Protein AF-A0AAD2PSN0-F1 (afdb_monomer)

Radius of gyration: 24.76 Å; Cα contacts (8 Å, |Δi|>4): 243; chains: 1; bounding box: 61×36×71 Å

Mean predicted aligned error: 6.6 Å

Organism: Mesoplasma florum (NCBI:txid2151)

Foldseek 3Di:
DLVVVLVVLLVVLLCQLQVLLVVLLVVLVVCCCLQPVLLCVQCVVPDVCVLPQSAAPVCVVVNQVSLVVSLVSLVVSLVVSLVVQDPDPPSNVVSNVSSVVSSVVSNVSSVVSNVVVVVVCVPGDHDYLPDQSPRCCVQQVVDDAFDQKDKFKAFQPPRHGDPLGVVVVVVLVVLLVQLLPDPPPSNSSLSVSVSVLSSVVSVSLVVVVVVVGMWMAIPNRTDDSSCVSNNSSSNSSNSNNVNND

Secondary structure (DSSP, 8-state):
-HHHHHHHHHHHHHHHHHHHHHHHHHHHHHHHIIIIIHHHHHHTTTS-GGGS--EEHHHHHHHHHHHHHHHHHHHHHHHHHHTTS---HHHHHHHHHHHHHHHHHHHHHHHHHHHHHHHHHHTS-EE-TT---HHHIIIIISSS------EEEEETTT-PBPTTHHHHHHHHHHHHHHHHTSPTT-HHHHHHHHHHHHHHHHHHHHHHHTT--EEEEETTEEE-GGGHHHHHHHHHHHHHHHHH-

Sequence (245 aa):
MVLNIHIWIFLSFIILSLGWPFTAWITNYYNLEVKYKLVYKYFDRSLELDKLPLFLKSEKWKLFIVYYLSAFFASISYVFFLFLVANSEQIFIIDIILITIVYLISLTLIIVIFIKFKNKLKSMKFHLKNQKNKYFIDNFQESEKAQYQNFKLLNKKDGKVSVYNSPFQLNQKIFQNKLKKIAFDNSSSEFEIFLKYLRANANFIHRIYNKKEINIFVNDKEIDIEHFEFILIENFKYMIQKHKN

Structure (mmCIF, N/CA/C/O backbone):
data_AF-A0AAD2PSN0-F1
#
_entry.id   AF-A0AAD2PSN0-F1
#
loop_
_atom_site.group_PDB
_atom_site.id
_atom_site.type_symbol
_atom_site.label_atom_id
_atom_site.label_alt_id
_atom_site.label_comp_id
_atom_site.label_asym_id
_atom_site.label_entity_id
_atom_site.label_seq_id
_atom_site.pdbx_PDB_ins_code
_atom_site.Cartn_x
_atom_site.Cartn_y
_atom_site.Cartn_z
_atom_site.occupancy
_atom_site.B_iso_or_equiv
_atom_site.auth_seq_id
_atom_site.auth_comp_id
_atom_site.auth_asym_id
_atom_site.auth_atom_id
_atom_site.pdbx_PDB_model_num
ATOM 1 N N . MET A 1 1 ? 33.447 18.595 -28.249 1.00 61.84 1 MET A N 1
ATOM 2 C CA . MET A 1 1 ? 32.094 19.097 -27.908 1.00 61.84 1 MET A CA 1
ATOM 3 C C . MET A 1 1 ? 31.002 18.123 -28.342 1.00 61.84 1 MET A C 1
ATOM 5 O O . MET A 1 1 ? 30.233 17.714 -27.489 1.00 61.84 1 MET A O 1
ATOM 9 N N . VAL A 1 2 ? 30.991 17.679 -29.607 1.00 65.56 2 VAL A N 1
ATOM 10 C CA . VAL A 1 2 ? 30.010 16.713 -30.149 1.00 65.56 2 VAL A CA 1
ATOM 11 C C . VAL A 1 2 ? 30.006 15.379 -29.384 1.00 65.56 2 VAL A C 1
ATOM 13 O O . VAL A 1 2 ? 28.969 14.994 -28.863 1.00 65.56 2 VAL A O 1
ATOM 16 N N . LEU A 1 3 ? 31.167 14.739 -29.180 1.00 68.75 3 LEU A N 1
ATOM 17 C CA . LEU A 1 3 ? 31.272 13.474 -28.426 1.00 68.75 3 LEU A CA 1
ATOM 18 C C . LEU A 1 3 ? 30.707 13.558 -26.992 1.00 68.75 3 LEU A C 1
ATOM 20 O O . LEU A 1 3 ? 30.060 12.627 -26.525 1.00 68.75 3 LEU A O 1
ATOM 24 N N . ASN A 1 4 ? 30.890 14.695 -26.310 1.00 79.94 4 ASN A N 1
ATOM 25 C CA . ASN A 1 4 ? 30.344 14.894 -24.965 1.00 79.94 4 ASN A CA 1
ATOM 26 C C . ASN A 1 4 ? 28.810 14.902 -24.981 1.00 79.94 4 ASN A C 1
ATOM 28 O O . ASN A 1 4 ? 28.196 14.382 -24.057 1.00 79.94 4 ASN A O 1
ATOM 32 N N . ILE A 1 5 ? 28.190 15.457 -26.027 1.00 83.50 5 ILE A N 1
ATOM 33 C CA . ILE A 1 5 ? 26.729 15.489 -26.174 1.00 83.50 5 ILE A CA 1
ATOM 34 C C . ILE A 1 5 ? 26.182 14.063 -26.328 1.00 83.50 5 ILE A C 1
ATOM 36 O O . ILE A 1 5 ? 25.237 13.710 -25.628 1.00 83.50 5 ILE A O 1
ATOM 40 N N . HIS A 1 6 ? 26.815 13.221 -27.150 1.00 83.00 6 HIS A N 1
ATOM 41 C CA . HIS A 1 6 ? 26.427 11.812 -27.313 1.00 83.00 6 HIS A CA 1
ATOM 42 C C . HIS A 1 6 ? 26.526 11.025 -25.998 1.00 83.00 6 HIS A C 1
ATOM 44 O O . HIS A 1 6 ? 25.592 10.313 -25.630 1.00 83.00 6 HIS A O 1
ATOM 50 N N . ILE A 1 7 ? 27.599 11.235 -25.224 1.00 85.88 7 ILE A N 1
ATOM 51 C CA . ILE A 1 7 ? 27.753 10.634 -23.889 1.00 85.88 7 ILE A CA 1
ATOM 52 C C . ILE A 1 7 ? 26.607 11.061 -22.960 1.00 85.88 7 ILE A C 1
ATOM 54 O O . ILE A 1 7 ? 26.013 10.216 -22.291 1.00 85.88 7 ILE A O 1
ATOM 58 N N . TRP A 1 8 ? 26.253 12.349 -22.929 1.00 88.75 8 TRP A N 1
ATOM 59 C CA . TRP A 1 8 ? 25.154 12.842 -22.091 1.00 88.75 8 TRP A CA 1
ATOM 60 C C . TRP A 1 8 ? 23.786 12.308 -22.520 1.00 88.75 8 TRP A C 1
ATOM 62 O O . TRP A 1 8 ? 22.979 11.955 -21.656 1.00 88.75 8 TRP A O 1
ATOM 72 N N . ILE A 1 9 ? 23.529 12.209 -23.828 1.00 87.62 9 ILE A N 1
ATOM 73 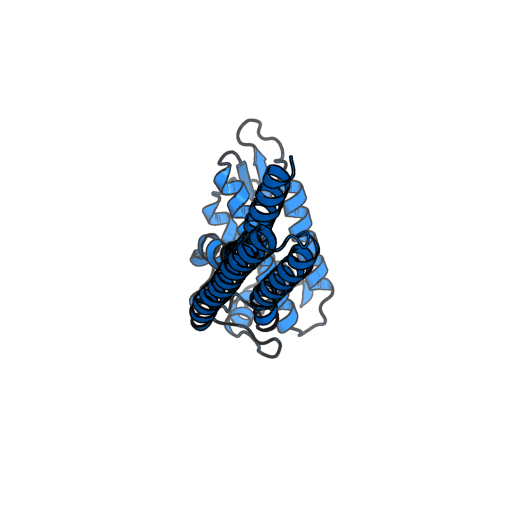C CA . ILE A 1 9 ? 22.308 11.603 -24.376 1.00 87.62 9 ILE A CA 1
ATOM 74 C C . ILE A 1 9 ? 22.223 10.140 -23.934 1.00 87.62 9 ILE A C 1
ATOM 76 O O . ILE A 1 9 ? 21.213 9.725 -23.365 1.00 87.62 9 ILE A O 1
ATOM 80 N N . PHE A 1 10 ? 23.300 9.375 -24.107 1.00 89.12 10 PHE A N 1
ATOM 81 C CA . PHE A 1 10 ? 23.334 7.968 -23.728 1.00 89.12 10 PHE A CA 1
ATOM 82 C C . PHE A 1 10 ? 23.164 7.753 -22.215 1.00 89.12 10 PHE A C 1
ATOM 84 O O . PHE A 1 10 ? 22.342 6.937 -21.795 1.00 89.12 10 PHE A O 1
ATOM 91 N N . LEU A 1 11 ? 23.862 8.525 -21.375 1.00 91.12 11 LEU A N 1
ATOM 92 C CA . LEU A 1 11 ? 23.714 8.448 -19.915 1.00 91.12 11 LEU A CA 1
ATOM 93 C C . LEU A 1 11 ? 22.294 8.810 -19.460 1.00 91.12 11 LEU A C 1
ATOM 95 O O . LEU A 1 11 ? 21.719 8.122 -18.613 1.00 91.12 11 LEU A O 1
ATOM 99 N N . SER A 1 12 ? 21.699 9.849 -20.050 1.00 92.00 12 SER A N 1
ATOM 100 C CA . SER A 1 12 ? 20.314 10.241 -19.761 1.00 92.00 12 SER A CA 1
ATOM 101 C C . SER A 1 12 ? 19.332 9.140 -20.162 1.00 92.00 12 SER A C 1
ATOM 103 O O . SER A 1 12 ? 18.398 8.836 -19.415 1.00 92.00 12 SER A O 1
ATOM 105 N N . PHE A 1 13 ? 19.575 8.488 -21.303 1.00 93.44 13 PHE A N 1
ATOM 106 C CA . PHE A 1 13 ? 18.780 7.355 -21.753 1.00 93.44 13 PHE A CA 1
ATOM 107 C C . PHE A 1 13 ? 18.872 6.167 -20.793 1.00 93.44 13 PHE A C 1
ATOM 109 O O . PHE A 1 13 ? 17.843 5.582 -20.462 1.00 93.44 13 PHE A O 1
ATOM 116 N N . ILE A 1 14 ? 20.071 5.830 -20.302 1.00 93.62 14 ILE A N 1
ATOM 117 C CA . ILE A 1 14 ? 20.258 4.767 -19.303 1.00 93.62 14 ILE A CA 1
ATOM 118 C C . ILE A 1 14 ? 19.426 5.054 -18.054 1.00 93.62 14 ILE A C 1
ATOM 120 O O . ILE A 1 14 ? 18.683 4.180 -17.603 1.00 93.62 14 ILE A O 1
ATOM 124 N N . ILE A 1 15 ? 19.527 6.270 -17.506 1.00 93.56 15 ILE A N 1
ATOM 125 C CA . ILE A 1 15 ? 18.812 6.654 -16.282 1.00 93.56 15 ILE A CA 1
ATOM 126 C C . ILE A 1 15 ? 17.300 6.523 -16.480 1.00 93.56 15 ILE A C 1
ATOM 128 O O . ILE A 1 15 ? 16.621 5.935 -15.638 1.00 93.56 15 ILE A O 1
ATOM 132 N N . LEU A 1 16 ? 16.768 7.024 -17.598 1.00 92.00 16 LEU A N 1
ATOM 133 C CA . LEU A 1 16 ? 15.334 6.957 -17.884 1.00 92.00 16 LEU A CA 1
ATOM 134 C C . LEU A 1 16 ? 14.872 5.519 -18.141 1.00 92.00 16 LEU A C 1
ATOM 136 O O . LEU A 1 16 ? 13.926 5.046 -17.510 1.00 92.00 16 LEU A O 1
ATOM 140 N N . SER A 1 17 ? 15.568 4.793 -19.014 1.00 91.44 17 SER A N 1
ATOM 141 C CA . SER A 1 17 ? 15.194 3.436 -19.413 1.00 91.44 17 SER A CA 1
ATOM 142 C C . SER A 1 17 ? 15.291 2.442 -18.267 1.00 91.44 17 SER A C 1
ATOM 144 O O . SER A 1 17 ? 14.391 1.620 -18.118 1.00 91.44 17 SER A O 1
ATOM 146 N N . LEU A 1 18 ? 16.326 2.510 -17.425 1.00 92.62 18 LEU A N 1
ATOM 147 C CA . LEU A 1 18 ? 16.445 1.635 -16.251 1.00 92.62 18 LEU A CA 1
ATOM 148 C C . LEU A 1 18 ? 15.631 2.138 -15.049 1.00 92.62 18 LEU A C 1
ATOM 150 O O . LEU A 1 18 ? 15.235 1.337 -14.197 1.00 92.62 18 LEU A O 1
ATOM 154 N N . GLY A 1 19 ? 15.315 3.434 -15.005 1.00 93.38 19 GLY A N 1
ATOM 155 C CA . GLY A 1 19 ? 14.449 4.033 -13.994 1.00 93.38 19 GLY A CA 1
ATOM 156 C C . GLY A 1 19 ? 13.036 3.447 -14.007 1.00 93.38 19 GLY A C 1
ATOM 157 O O . GLY A 1 19 ? 12.505 3.112 -12.949 1.00 93.38 19 GLY A O 1
ATOM 158 N N . TRP A 1 20 ? 12.444 3.223 -15.184 1.00 92.88 20 TRP A N 1
ATOM 159 C CA . TRP A 1 20 ? 11.075 2.696 -15.296 1.00 92.88 20 TRP A CA 1
ATOM 160 C C . TRP A 1 20 ? 10.849 1.305 -14.671 1.00 92.88 20 TRP A C 1
ATOM 162 O O . TRP A 1 20 ? 9.875 1.157 -13.917 1.00 92.88 20 TRP A O 1
ATOM 172 N N . PRO A 1 21 ? 11.696 0.282 -14.923 1.00 92.44 21 PRO A N 1
ATOM 173 C CA . PRO A 1 21 ? 11.629 -0.986 -14.200 1.00 92.44 21 PRO A CA 1
ATOM 174 C C . PRO A 1 21 ? 11.770 -0.810 -12.683 1.00 92.44 21 PRO A C 1
ATOM 176 O O . PRO A 1 21 ? 11.046 -1.452 -11.916 1.00 92.44 21 PRO A O 1
ATOM 179 N N . PHE A 1 22 ? 12.667 0.077 -12.238 1.00 92.88 22 PHE A N 1
ATOM 180 C CA . PHE A 1 22 ? 12.898 0.336 -10.816 1.00 92.88 22 PHE A CA 1
ATOM 181 C C . PHE A 1 22 ? 11.683 0.984 -10.139 1.00 92.88 22 PHE A C 1
ATOM 183 O O . PHE A 1 22 ? 11.258 0.534 -9.073 1.00 92.88 22 PHE A O 1
ATOM 190 N N . THR A 1 23 ? 11.049 1.965 -10.788 1.00 91.50 23 THR A N 1
ATOM 191 C CA . THR A 1 23 ? 9.787 2.560 -10.327 1.00 91.50 23 THR A CA 1
ATOM 192 C C . THR A 1 23 ? 8.694 1.499 -10.198 1.00 91.50 23 THR A C 1
ATOM 194 O O . THR A 1 23 ? 8.058 1.410 -9.147 1.00 91.50 23 THR A O 1
ATOM 197 N N . ALA A 1 24 ? 8.518 0.635 -11.206 1.00 90.62 24 ALA A N 1
ATOM 198 C CA . ALA A 1 24 ? 7.554 -0.468 -11.143 1.00 90.62 24 ALA A CA 1
ATOM 199 C C . ALA A 1 24 ? 7.827 -1.418 -9.966 1.00 90.62 24 ALA A C 1
ATOM 201 O O . ALA A 1 24 ? 6.890 -1.850 -9.285 1.00 90.62 24 ALA A O 1
ATOM 202 N N . TRP A 1 25 ? 9.095 -1.736 -9.700 1.00 90.44 25 TRP A N 1
ATOM 203 C CA . TRP A 1 25 ? 9.479 -2.565 -8.560 1.00 90.44 25 TRP A CA 1
ATOM 204 C C . TRP A 1 25 ? 9.159 -1.893 -7.219 1.00 90.44 25 TRP A C 1
ATOM 206 O O . TRP A 1 25 ? 8.466 -2.498 -6.398 1.00 90.44 25 TRP A O 1
ATOM 216 N N . ILE A 1 26 ? 9.575 -0.636 -7.020 1.00 90.50 26 IL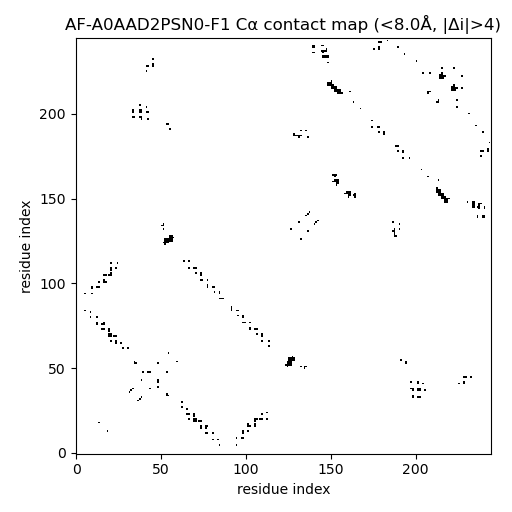E A N 1
ATOM 217 C CA . ILE A 1 26 ? 9.317 0.122 -5.784 1.00 90.50 26 ILE A CA 1
ATOM 218 C C . ILE A 1 26 ? 7.821 0.270 -5.532 1.00 90.50 26 ILE A C 1
ATOM 220 O O . ILE A 1 26 ? 7.355 -0.003 -4.424 1.00 90.50 26 ILE A O 1
ATOM 224 N N . THR A 1 27 ? 7.049 0.685 -6.540 1.00 88.81 27 THR A N 1
ATOM 225 C CA . THR A 1 27 ? 5.604 0.884 -6.388 1.00 88.81 27 THR A CA 1
ATOM 226 C C . THR A 1 27 ? 4.918 -0.404 -5.937 1.00 88.81 27 THR A C 1
ATOM 228 O O . THR A 1 27 ? 4.054 -0.374 -5.058 1.00 88.81 27 THR A O 1
ATOM 231 N N . ASN A 1 28 ? 5.314 -1.551 -6.488 1.00 86.75 28 ASN A N 1
ATOM 232 C CA . ASN A 1 28 ? 4.753 -2.840 -6.094 1.00 86.75 28 ASN A CA 1
ATOM 233 C C . ASN A 1 28 ? 5.225 -3.310 -4.723 1.00 86.75 28 ASN A C 1
ATOM 235 O O . ASN A 1 28 ? 4.412 -3.809 -3.941 1.00 86.75 28 ASN A O 1
ATOM 239 N N . TYR A 1 29 ? 6.510 -3.125 -4.416 1.00 87.69 29 TYR A N 1
ATOM 240 C CA . TYR A 1 29 ? 7.054 -3.412 -3.095 1.00 87.69 29 TYR A CA 1
ATOM 241 C C . TYR A 1 29 ? 6.288 -2.634 -2.026 1.00 87.69 29 TYR A C 1
ATOM 243 O O . TYR A 1 29 ? 5.750 -3.240 -1.104 1.00 87.69 29 TYR A O 1
ATOM 251 N N . TYR A 1 30 ? 6.140 -1.320 -2.208 1.00 86.44 30 TYR A N 1
ATOM 252 C CA . TYR A 1 30 ? 5.418 -0.451 -1.285 1.00 86.44 30 TYR A CA 1
ATOM 253 C C . TYR A 1 30 ? 3.943 -0.846 -1.142 1.00 86.44 30 TYR A C 1
ATOM 255 O O . TYR A 1 30 ? 3.427 -0.932 -0.028 1.00 86.44 30 TYR A O 1
ATOM 263 N N . ASN A 1 31 ? 3.261 -1.145 -2.254 1.00 84.50 31 ASN A N 1
ATOM 264 C CA . ASN A 1 31 ? 1.871 -1.596 -2.208 1.00 84.50 31 ASN A CA 1
ATOM 265 C C . ASN A 1 31 ? 1.711 -2.900 -1.418 1.00 84.50 31 ASN A C 1
ATOM 267 O O . ASN A 1 31 ? 0.784 -3.002 -0.617 1.00 84.50 31 ASN A O 1
ATOM 271 N N . LEU A 1 32 ? 2.588 -3.888 -1.616 1.00 86.19 32 LEU A N 1
ATOM 272 C CA . LEU A 1 32 ? 2.546 -5.135 -0.847 1.00 86.19 32 LEU A CA 1
ATOM 273 C C . LEU A 1 32 ? 2.946 -4.933 0.615 1.00 86.19 32 LEU A C 1
ATOM 275 O O . LEU A 1 32 ? 2.349 -5.546 1.497 1.00 86.19 32 LEU A O 1
ATOM 279 N N . GLU A 1 33 ? 3.937 -4.085 0.874 1.00 84.56 33 GLU A N 1
ATOM 280 C CA . GLU A 1 33 ? 4.380 -3.756 2.225 1.00 84.56 33 GLU A CA 1
ATOM 281 C C . GLU A 1 33 ? 3.210 -3.188 3.031 1.00 84.56 33 GLU A C 1
ATOM 283 O O . GLU A 1 33 ? 2.803 -3.770 4.033 1.00 84.56 33 GLU A O 1
ATOM 288 N N . VAL A 1 34 ? 2.582 -2.123 2.529 1.00 76.94 34 VAL A N 1
ATOM 289 C CA . VAL A 1 34 ? 1.496 -1.435 3.235 1.00 76.94 34 VAL A CA 1
ATOM 290 C C . VAL A 1 34 ? 0.220 -2.270 3.292 1.00 76.94 34 VAL A C 1
ATOM 292 O O . VAL A 1 34 ? -0.435 -2.313 4.332 1.00 76.94 34 VAL A O 1
ATOM 295 N N . LYS A 1 35 ? -0.173 -2.916 2.185 1.00 82.31 35 LYS A N 1
ATOM 296 C CA . LYS A 1 35 ? -1.479 -3.593 2.110 1.00 82.31 35 LYS A CA 1
ATOM 297 C C . LYS A 1 35 ? -1.500 -4.979 2.738 1.00 82.31 35 LYS A C 1
ATOM 299 O O . LYS A 1 35 ? -2.586 -5.446 3.063 1.00 82.31 35 LYS A O 1
ATOM 304 N N . TYR A 1 36 ? -0.344 -5.624 2.870 1.00 87.50 36 TYR A N 1
ATOM 305 C CA . TYR A 1 36 ? -0.251 -6.999 3.350 1.00 87.50 36 TYR A CA 1
ATOM 306 C C . TYR A 1 36 ? 0.666 -7.113 4.562 1.00 87.50 36 TYR A C 1
ATOM 308 O O . TYR A 1 36 ? 0.195 -7.438 5.646 1.00 87.50 36 TYR A O 1
ATOM 316 N N . LYS A 1 37 ? 1.960 -6.804 4.413 1.00 90.62 37 LYS A N 1
ATOM 317 C CA . LYS A 1 37 ? 2.940 -7.071 5.477 1.00 90.62 37 LYS A CA 1
ATOM 318 C C . LYS A 1 37 ? 2.698 -6.247 6.737 1.00 90.62 37 LYS A C 1
ATOM 320 O O . LYS A 1 37 ? 2.767 -6.805 7.822 1.00 90.62 37 LYS A O 1
ATOM 325 N N . LEU A 1 38 ? 2.403 -4.950 6.613 1.00 92.38 38 LEU A N 1
ATOM 326 C CA . LEU A 1 38 ? 2.115 -4.113 7.781 1.00 92.38 38 LEU A CA 1
ATOM 327 C C . LEU A 1 38 ? 0.818 -4.544 8.468 1.00 92.38 38 LEU A C 1
ATOM 329 O O . LEU A 1 38 ? 0.761 -4.550 9.691 1.00 92.38 38 LEU A O 1
ATOM 333 N N . VAL A 1 39 ? -0.207 -4.924 7.699 1.00 93.94 39 VAL A N 1
ATOM 334 C CA . VAL A 1 39 ? -1.464 -5.420 8.275 1.00 93.94 39 VAL A CA 1
ATOM 335 C C . VAL A 1 39 ? -1.210 -6.703 9.062 1.00 93.94 39 VAL A C 1
ATOM 337 O O . VAL A 1 39 ? -1.586 -6.755 10.224 1.00 93.94 39 VAL A O 1
ATOM 340 N N . TYR A 1 40 ? -0.491 -7.675 8.489 1.00 91.94 40 TYR A N 1
ATOM 341 C CA . TYR A 1 40 ? -0.062 -8.871 9.223 1.00 91.94 40 TYR A CA 1
ATOM 342 C C . TYR A 1 40 ? 0.743 -8.516 10.470 1.00 91.94 40 TYR A C 1
ATOM 344 O O . TYR A 1 40 ? 0.403 -8.918 11.571 1.00 91.94 40 TYR A O 1
ATOM 352 N N . LYS A 1 41 ? 1.759 -7.667 10.338 1.00 92.06 41 LYS A N 1
ATOM 353 C CA . LYS A 1 41 ? 2.626 -7.314 11.464 1.00 92.06 41 LYS A CA 1
ATOM 354 C C . LYS A 1 41 ? 1.875 -6.744 12.678 1.00 92.06 41 LYS A C 1
ATOM 356 O O . LYS A 1 41 ? 2.311 -6.995 13.795 1.00 92.06 41 LYS A O 1
ATOM 361 N N . TYR A 1 42 ? 0.818 -5.958 12.464 1.00 92.31 42 TYR A N 1
ATOM 362 C CA . TYR A 1 42 ? 0.143 -5.210 13.535 1.00 92.31 42 TYR A CA 1
ATOM 363 C C . TYR A 1 42 ? -1.269 -5.697 13.874 1.00 92.31 42 TYR A C 1
ATOM 365 O O . TYR A 1 42 ? -1.851 -5.191 14.819 1.00 92.31 42 TYR A O 1
ATOM 373 N N . PHE A 1 43 ? -1.857 -6.623 13.113 1.00 93.31 43 PHE A N 1
ATOM 374 C CA . PHE A 1 43 ? -3.220 -7.104 13.377 1.00 93.31 43 PHE A CA 1
ATOM 375 C C . PHE A 1 43 ? -3.338 -8.628 13.478 1.00 93.31 43 PHE A C 1
ATOM 377 O O . PHE A 1 43 ? -4.414 -9.112 13.806 1.00 93.31 43 PHE A O 1
ATOM 384 N N . ASP A 1 44 ? -2.268 -9.393 13.251 1.00 90.12 44 ASP A N 1
ATOM 385 C CA . ASP A 1 44 ? -2.317 -10.866 13.290 1.00 90.12 44 ASP A CA 1
ATOM 386 C C . ASP A 1 44 ? -2.672 -11.430 14.676 1.00 90.12 44 ASP A C 1
ATOM 388 O O . ASP A 1 44 ? -3.281 -12.486 14.784 1.00 90.12 44 ASP A O 1
ATOM 392 N N . ARG A 1 45 ? -2.383 -10.691 15.757 1.00 87.38 45 ARG A N 1
ATOM 393 C CA . ARG A 1 45 ? -2.774 -11.091 17.121 1.00 87.38 45 ARG A CA 1
ATOM 394 C C . ARG A 1 45 ? -4.250 -10.838 17.431 1.00 87.38 45 ARG A C 1
ATOM 396 O O . ARG A 1 45 ? -4.807 -11.490 18.307 1.00 87.38 45 ARG A O 1
ATOM 403 N N . SER A 1 46 ? -4.869 -9.869 16.755 1.00 87.81 46 SER A N 1
ATOM 404 C CA . SER A 1 46 ? -6.269 -9.483 16.986 1.00 87.81 46 SER A CA 1
ATOM 405 C C . SER A 1 46 ? -7.236 -10.071 15.961 1.00 87.81 46 SER A C 1
ATOM 407 O O . SER A 1 46 ? -8.445 -10.042 16.185 1.00 87.81 46 SER A O 1
ATOM 409 N N . LEU A 1 47 ? -6.733 -10.603 14.843 1.00 89.56 47 LEU A N 1
ATOM 410 C CA . LEU A 1 47 ? -7.527 -11.142 13.744 1.00 89.56 47 LEU A CA 1
ATOM 411 C C . LEU A 1 47 ? -6.886 -12.400 13.162 1.00 89.56 47 LEU A C 1
ATOM 413 O O . LEU A 1 47 ? -5.686 -12.439 12.927 1.00 89.56 47 LEU A O 1
ATOM 417 N N . GLU A 1 48 ? -7.710 -13.370 12.769 1.00 87.75 48 GLU A N 1
ATOM 418 C CA . GLU A 1 48 ? -7.262 -14.528 11.993 1.00 87.75 48 GLU A CA 1
ATOM 419 C C . GLU A 1 48 ? -7.071 -14.138 10.515 1.00 87.75 48 GLU A C 1
ATOM 421 O O . GLU A 1 48 ? -7.907 -14.408 9.641 1.00 87.75 48 GLU A O 1
ATOM 426 N N . LEU A 1 49 ? -5.967 -13.448 10.220 1.00 87.12 49 LEU A N 1
ATOM 427 C CA . LEU A 1 49 ? -5.723 -12.845 8.907 1.00 87.12 49 LEU A CA 1
ATOM 428 C C . LEU A 1 49 ? -5.615 -13.869 7.769 1.00 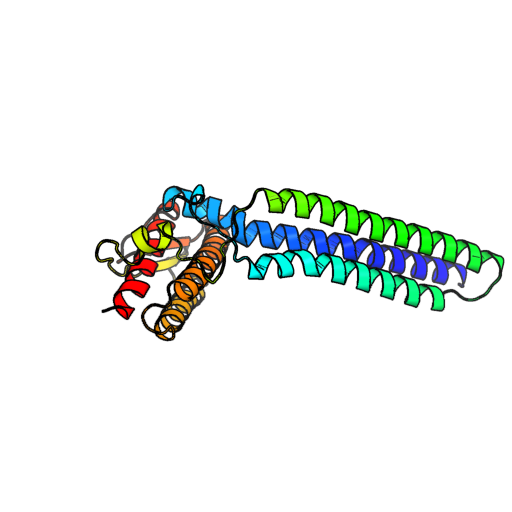87.12 49 LEU A C 1
ATOM 430 O O . LEU A 1 49 ? -5.942 -13.543 6.626 1.00 87.12 49 LEU A O 1
ATOM 434 N N . ASP A 1 50 ? -5.272 -15.123 8.066 1.00 83.69 50 ASP A N 1
ATOM 435 C CA . ASP A 1 50 ? -5.283 -16.221 7.092 1.00 83.69 50 ASP A CA 1
ATOM 436 C C . ASP A 1 50 ? -6.681 -16.498 6.516 1.00 83.69 50 ASP A C 1
ATOM 438 O O . ASP A 1 50 ? -6.823 -16.953 5.369 1.00 83.69 50 ASP A O 1
ATOM 442 N N . LYS A 1 51 ? -7.737 -16.209 7.288 1.00 83.81 51 LYS A N 1
ATOM 443 C CA . LYS A 1 51 ? -9.137 -16.339 6.858 1.00 83.81 51 LYS A CA 1
ATOM 444 C C . LYS A 1 51 ? -9.648 -15.075 6.157 1.00 83.81 51 LYS A C 1
ATOM 446 O O . LYS A 1 51 ? -10.691 -15.120 5.503 1.00 83.81 51 LYS A O 1
ATOM 451 N N . LEU A 1 52 ? -8.899 -13.970 6.212 1.00 86.31 52 LEU A N 1
ATOM 452 C CA . LEU A 1 52 ? -9.278 -12.677 5.650 1.00 86.31 52 LEU A CA 1
ATOM 453 C C . LEU A 1 52 ? -8.549 -12.369 4.326 1.00 86.31 52 LEU A C 1
ATOM 455 O O . LEU A 1 52 ? -7.337 -12.155 4.299 1.00 86.31 52 LEU A O 1
ATOM 459 N N . PRO A 1 53 ? -9.264 -12.238 3.195 1.00 89.06 53 PRO A N 1
ATOM 460 C CA . PRO A 1 53 ? -8.677 -11.697 1.977 1.00 89.06 53 PRO A CA 1
ATOM 461 C C . PRO A 1 53 ? -8.337 -10.211 2.160 1.00 89.06 53 PRO A C 1
ATOM 463 O O . PRO A 1 53 ? -9.210 -9.346 2.110 1.00 89.06 53 PRO A O 1
ATOM 466 N N . LEU A 1 54 ? -7.047 -9.907 2.315 1.00 90.50 54 LEU A N 1
ATOM 467 C CA . LEU A 1 54 ? -6.557 -8.538 2.506 1.00 90.50 54 LEU A CA 1
ATOM 468 C C . LEU A 1 54 ? -6.559 -7.683 1.239 1.00 90.50 54 LEU A C 1
ATOM 470 O O . LEU A 1 54 ? -6.223 -6.505 1.319 1.00 90.50 54 LEU A O 1
ATOM 474 N N . PHE A 1 55 ? -6.921 -8.232 0.079 1.00 89.56 55 PHE A N 1
ATOM 475 C CA . PHE A 1 55 ? -6.995 -7.516 -1.195 1.00 89.56 55 PHE A CA 1
ATOM 476 C C . PHE A 1 55 ? -8.380 -7.621 -1.815 1.00 89.56 55 PHE A C 1
ATOM 478 O O . PHE A 1 55 ? -8.993 -8.684 -1.807 1.00 89.56 55 PHE A O 1
ATOM 485 N N . LEU A 1 56 ? -8.836 -6.545 -2.452 1.00 87.62 56 LEU A N 1
ATOM 486 C CA . LEU A 1 56 ? -10.004 -6.596 -3.327 1.00 87.62 56 LEU A CA 1
ATOM 487 C C . LEU A 1 56 ? -9.580 -7.077 -4.719 1.00 87.62 56 LEU A C 1
ATOM 489 O O . LEU A 1 56 ? -8.527 -6.690 -5.230 1.00 87.62 56 LEU A O 1
ATOM 493 N N . LYS A 1 57 ? -10.425 -7.857 -5.402 1.00 85.19 57 LYS A N 1
ATOM 494 C CA . LYS A 1 57 ? -10.166 -8.286 -6.790 1.00 85.19 57 LYS A CA 1
ATOM 495 C C . LYS A 1 57 ? -9.984 -7.093 -7.737 1.00 85.19 57 LYS A C 1
ATOM 497 O O . LYS A 1 57 ? -9.161 -7.160 -8.646 1.00 85.19 57 LYS A O 1
ATOM 502 N N . SER A 1 58 ? -10.687 -5.986 -7.488 1.00 83.19 58 SER A N 1
ATOM 503 C CA . SER A 1 58 ? -10.540 -4.727 -8.234 1.00 83.19 58 SER A CA 1
ATOM 504 C C . SER A 1 58 ? -9.150 -4.092 -8.093 1.00 83.19 58 SER A C 1
ATOM 506 O O . SER A 1 58 ? -8.720 -3.339 -8.964 1.00 83.19 58 SER A O 1
ATOM 508 N N . GLU A 1 59 ? -8.406 -4.405 -7.030 1.00 86.19 59 GLU A N 1
ATOM 509 C CA . GLU A 1 59 ? -7.044 -3.904 -6.833 1.00 86.19 59 GLU A CA 1
ATOM 510 C C . GLU A 1 59 ? -6.005 -4.704 -7.610 1.00 86.19 59 GLU A C 1
ATOM 512 O O . GLU A 1 59 ? -4.934 -4.175 -7.891 1.00 86.19 59 GLU A O 1
ATOM 517 N N . LYS A 1 60 ? -6.322 -5.938 -8.015 1.00 86.12 60 LYS A N 1
ATOM 518 C CA . LYS A 1 60 ? -5.403 -6.798 -8.768 1.00 86.12 60 LYS A CA 1
ATOM 519 C C . LYS A 1 60 ? -4.911 -6.115 -10.044 1.00 86.12 60 LYS A C 1
ATOM 521 O O . LYS A 1 60 ? -3.720 -6.125 -10.327 1.00 86.12 60 LYS A O 1
ATOM 526 N N . TRP A 1 61 ? -5.813 -5.464 -10.778 1.00 84.44 61 TRP A N 1
ATOM 527 C CA . TRP A 1 61 ? -5.458 -4.750 -12.006 1.00 84.44 61 TRP A CA 1
ATOM 528 C C . TRP A 1 61 ? -4.578 -3.523 -11.732 1.00 84.44 61 TRP A C 1
ATOM 530 O O . TRP A 1 61 ? -3.618 -3.278 -12.455 1.00 84.44 61 TRP A O 1
ATOM 540 N N . LYS A 1 62 ? -4.827 -2.813 -10.623 1.00 84.12 62 LYS A N 1
ATOM 541 C CA . LYS A 1 62 ? -4.005 -1.670 -10.185 1.00 84.12 62 LYS A CA 1
ATOM 542 C C . LYS A 1 62 ? -2.575 -2.071 -9.811 1.00 84.12 62 LYS A C 1
ATOM 544 O O . LYS A 1 62 ? -1.678 -1.246 -9.903 1.00 84.12 62 LYS A O 1
ATOM 549 N N . LEU A 1 63 ? -2.359 -3.319 -9.398 1.00 85.19 63 LEU A N 1
ATOM 550 C CA . LEU A 1 63 ? -1.016 -3.843 -9.142 1.00 85.19 63 LEU A CA 1
ATOM 551 C C . LEU A 1 63 ? -0.278 -4.200 -10.443 1.00 85.19 63 LEU A C 1
ATOM 553 O O . LEU A 1 63 ? 0.945 -4.149 -10.493 1.00 85.19 63 LEU A O 1
ATOM 557 N N . PHE A 1 64 ? -1.004 -4.533 -11.515 1.00 88.69 64 PHE A N 1
ATOM 558 C CA . PHE A 1 64 ? -0.392 -4.878 -12.800 1.00 88.69 64 PHE A CA 1
ATOM 559 C C . PHE A 1 64 ? -0.205 -3.687 -13.743 1.00 88.69 64 PHE A C 1
ATOM 561 O O . PHE A 1 64 ? 0.747 -3.685 -14.519 1.00 88.69 64 PHE A O 1
ATOM 568 N N . ILE A 1 65 ? -1.065 -2.666 -13.670 1.00 91.12 65 ILE A N 1
ATOM 569 C CA . ILE A 1 65 ? -1.036 -1.525 -14.600 1.00 91.12 65 ILE A CA 1
ATOM 570 C C . ILE A 1 65 ? 0.300 -0.780 -14.602 1.00 91.12 65 ILE A C 1
ATOM 572 O O . ILE A 1 65 ? 0.734 -0.311 -15.648 1.00 91.12 65 ILE A O 1
ATOM 576 N N . VAL A 1 66 ? 0.998 -0.738 -13.465 1.00 91.69 66 VAL A N 1
ATOM 577 C CA . VAL A 1 66 ? 2.301 -0.070 -13.365 1.00 91.69 66 VAL A CA 1
ATOM 578 C C . VAL A 1 66 ? 3.347 -0.681 -14.302 1.00 91.69 66 VAL A C 1
ATOM 580 O O . VAL A 1 66 ? 4.157 0.054 -14.844 1.00 91.69 66 VAL A O 1
ATOM 583 N N . TYR A 1 67 ? 3.298 -1.990 -14.574 1.00 92.75 67 TYR A N 1
ATOM 584 C CA . TYR A 1 67 ? 4.232 -2.634 -15.505 1.00 92.75 67 TYR A CA 1
ATOM 585 C C . TYR A 1 67 ? 3.970 -2.232 -16.953 1.00 92.75 67 TYR A C 1
ATOM 587 O O . TYR A 1 67 ? 4.911 -1.968 -17.696 1.00 92.75 67 TYR A O 1
ATOM 595 N N . TYR A 1 68 ? 2.694 -2.151 -17.337 1.00 93.44 68 TYR A N 1
ATOM 596 C CA . TYR A 1 68 ? 2.305 -1.688 -18.667 1.00 93.44 68 TYR A CA 1
ATOM 597 C C . TYR A 1 68 ? 2.676 -0.218 -18.862 1.00 93.44 68 TYR A C 1
ATOM 599 O O . TYR A 1 68 ? 3.224 0.132 -19.902 1.00 93.44 68 TYR A O 1
ATOM 607 N N . LEU A 1 69 ? 2.456 0.622 -17.844 1.00 94.62 69 LEU A N 1
ATOM 608 C CA . LEU A 1 69 ? 2.884 2.021 -17.867 1.00 94.62 69 LEU A CA 1
ATOM 609 C C . LEU A 1 69 ? 4.409 2.142 -17.960 1.00 94.62 69 LEU A C 1
ATOM 611 O O . LEU A 1 69 ? 4.893 2.880 -18.807 1.00 94.62 69 LEU A O 1
ATOM 615 N N . SER A 1 70 ? 5.173 1.385 -17.167 1.00 94.50 70 SER A N 1
ATOM 616 C CA . SER A 1 70 ? 6.639 1.377 -17.257 1.00 94.50 70 SER A CA 1
ATOM 617 C C . SER A 1 70 ? 7.137 0.948 -18.639 1.00 94.50 70 SER A C 1
ATOM 619 O O . SER A 1 70 ? 8.047 1.576 -19.168 1.00 94.50 70 SER A O 1
ATOM 621 N N . ALA A 1 71 ? 6.541 -0.083 -19.248 1.00 95.44 71 ALA A N 1
ATOM 622 C CA . ALA A 1 71 ? 6.915 -0.527 -20.594 1.00 95.44 71 ALA A CA 1
ATOM 623 C C . ALA A 1 71 ? 6.564 0.520 -21.662 1.00 95.44 71 ALA A C 1
ATOM 625 O O . ALA A 1 71 ? 7.354 0.775 -22.574 1.00 95.44 71 ALA A O 1
ATOM 626 N N . PHE A 1 72 ? 5.398 1.153 -21.526 1.00 95.94 72 PHE A N 1
ATOM 627 C CA . PHE A 1 72 ? 4.963 2.238 -22.396 1.00 95.94 72 PHE A CA 1
ATOM 628 C C . PHE A 1 72 ? 5.911 3.440 -22.311 1.00 95.94 72 PHE A C 1
ATOM 630 O O . PHE A 1 72 ? 6.409 3.893 -23.338 1.00 95.94 72 PHE A O 1
ATOM 637 N N . PHE A 1 73 ? 6.245 3.901 -21.101 1.00 94.94 73 PHE A N 1
ATOM 638 C CA . PHE A 1 73 ? 7.178 5.012 -20.913 1.00 94.94 73 PHE A CA 1
ATOM 639 C C . PHE A 1 73 ? 8.599 4.675 -21.369 1.00 94.94 73 PHE A C 1
ATOM 641 O O . PHE A 1 73 ? 9.217 5.509 -22.021 1.00 94.94 73 PHE A O 1
ATOM 648 N N . ALA A 1 74 ? 9.092 3.456 -21.126 1.00 94.62 74 ALA A N 1
ATOM 649 C CA . ALA A 1 74 ? 10.380 3.012 -21.662 1.00 94.62 74 ALA A CA 1
ATOM 650 C C . ALA A 1 74 ? 10.400 3.043 -23.199 1.00 94.62 74 ALA A C 1
ATOM 652 O O . ALA A 1 74 ? 11.388 3.462 -23.797 1.00 94.62 74 ALA A O 1
ATOM 653 N N . SER A 1 75 ? 9.292 2.661 -23.840 1.00 95.44 75 SER A N 1
ATOM 654 C CA . SER A 1 75 ? 9.163 2.685 -25.303 1.00 95.44 75 SER A CA 1
ATOM 655 C C . SER A 1 75 ? 9.071 4.110 -25.854 1.00 95.44 75 SER A C 1
ATOM 657 O O . SER A 1 75 ? 9.703 4.411 -26.861 1.00 95.44 75 SER A O 1
ATOM 659 N N . ILE A 1 76 ? 8.362 5.016 -25.170 1.00 94.94 76 ILE A N 1
ATOM 660 C CA . ILE A 1 76 ? 8.359 6.446 -25.518 1.00 94.94 76 ILE A CA 1
ATOM 661 C C . ILE A 1 76 ? 9.762 7.037 -25.382 1.00 94.94 76 ILE A C 1
ATOM 663 O O . ILE A 1 76 ? 10.211 7.736 -26.286 1.00 94.94 76 ILE A O 1
ATOM 667 N N . SER A 1 77 ? 10.462 6.750 -24.277 1.00 93.44 77 SER A N 1
ATOM 668 C CA . SER A 1 77 ? 11.842 7.198 -24.080 1.00 93.44 77 SER A CA 1
ATOM 669 C C . SER A 1 77 ? 12.741 6.684 -25.203 1.00 93.44 77 SER A C 1
ATOM 671 O O . SER A 1 77 ? 13.506 7.459 -25.757 1.00 93.44 77 SER A O 1
ATOM 673 N N . TYR A 1 78 ? 12.614 5.418 -25.601 1.00 94.88 78 TYR A N 1
ATOM 674 C CA . TYR A 1 78 ? 13.375 4.869 -26.724 1.00 94.88 78 TYR A CA 1
ATOM 675 C C . TYR A 1 78 ? 13.139 5.645 -28.022 1.00 94.88 78 TYR A C 1
ATOM 677 O O . TYR A 1 78 ? 14.088 6.176 -28.595 1.00 94.88 78 TYR A O 1
ATOM 685 N N . VAL A 1 79 ? 11.878 5.785 -28.440 1.00 93.81 79 VAL A N 1
ATOM 686 C CA . VAL A 1 79 ? 11.526 6.495 -29.678 1.00 93.81 79 VAL A CA 1
ATOM 687 C C . VAL A 1 79 ? 12.025 7.939 -29.645 1.00 93.81 79 VAL A C 1
ATOM 689 O O . VAL A 1 79 ? 12.648 8.386 -30.600 1.00 93.81 79 VAL A O 1
ATOM 692 N N . PHE A 1 80 ? 11.810 8.655 -28.539 1.00 93.00 80 PHE A N 1
ATOM 693 C CA . PHE A 1 80 ? 12.262 10.038 -28.389 1.00 93.00 80 PHE A CA 1
ATOM 694 C C . PHE A 1 80 ? 13.784 10.171 -28.528 1.00 93.00 80 PHE A C 1
ATOM 696 O O . PHE A 1 80 ? 14.260 11.051 -29.240 1.00 93.00 80 PHE A O 1
ATOM 703 N N . PHE A 1 81 ? 14.551 9.281 -27.894 1.00 91.25 81 PHE A N 1
ATOM 704 C CA . PHE A 1 81 ? 16.011 9.342 -27.931 1.00 91.25 81 PHE A CA 1
ATOM 705 C C . PHE A 1 81 ? 16.598 8.954 -29.291 1.00 91.25 81 PHE A C 1
ATOM 707 O O . PHE A 1 81 ? 17.633 9.506 -29.652 1.00 91.25 81 PHE A O 1
ATOM 714 N N . LEU A 1 82 ? 15.930 8.105 -30.082 1.00 89.25 82 LEU A N 1
ATOM 715 C CA . LEU A 1 82 ? 16.344 7.841 -31.467 1.00 89.25 82 LEU A CA 1
ATOM 716 C C . LEU A 1 82 ? 16.338 9.113 -32.332 1.00 89.25 82 LEU A C 1
ATOM 718 O O . LEU A 1 82 ? 17.215 9.271 -33.176 1.00 89.25 82 LEU A O 1
ATOM 722 N N . PHE A 1 83 ? 15.401 10.040 -32.103 1.00 88.06 83 PHE A N 1
ATOM 723 C CA . PHE A 1 83 ? 15.343 11.315 -32.833 1.00 88.06 83 PHE A CA 1
ATOM 724 C C . PHE A 1 83 ? 16.381 12.349 -32.368 1.00 88.06 83 PHE A C 1
ATOM 726 O O . PHE A 1 83 ? 16.602 13.338 -33.064 1.00 88.06 83 PHE A O 1
ATOM 733 N N . LEU A 1 84 ? 17.014 12.150 -31.207 1.00 85.81 84 LEU A N 1
ATOM 734 C CA . LEU A 1 84 ? 18.029 13.067 -30.674 1.00 85.81 84 LEU A CA 1
ATOM 735 C C . LEU A 1 84 ? 19.447 12.764 -31.173 1.00 85.81 84 LEU A C 1
ATOM 737 O O . LEU A 1 84 ? 20.336 13.602 -31.021 1.00 85.81 84 LEU A O 1
ATOM 741 N N . VAL A 1 85 ? 19.678 11.582 -31.749 1.00 80.69 85 VAL A N 1
ATOM 742 C CA . VAL A 1 85 ? 20.992 11.201 -32.274 1.00 80.69 85 VAL A CA 1
ATOM 743 C C . VAL A 1 85 ? 21.188 11.840 -33.650 1.00 80.69 85 VAL A C 1
ATOM 745 O O . VAL A 1 85 ? 20.472 11.536 -34.603 1.00 80.69 85 VAL A O 1
ATOM 748 N N . ALA A 1 86 ? 22.171 12.736 -33.764 1.00 72.94 86 ALA A N 1
ATOM 749 C CA . ALA A 1 86 ? 22.512 13.380 -35.030 1.00 72.94 86 ALA A CA 1
ATOM 750 C C . ALA A 1 86 ? 23.042 12.361 -36.057 1.00 72.94 86 ALA A C 1
ATOM 752 O O . ALA A 1 86 ? 23.875 11.510 -35.737 1.00 72.94 86 ALA A O 1
ATOM 753 N N . ASN A 1 87 ? 22.587 12.485 -37.305 1.00 68.62 87 ASN A N 1
ATOM 754 C CA . ASN A 1 87 ? 22.871 11.540 -38.384 1.00 68.62 87 ASN A CA 1
ATOM 755 C C . ASN A 1 87 ? 24.281 11.754 -38.977 1.00 68.62 87 ASN A C 1
ATOM 757 O O . ASN A 1 87 ? 24.440 12.329 -40.051 1.00 68.62 87 ASN A O 1
ATOM 761 N N . SER A 1 88 ? 25.315 11.337 -38.239 1.00 70.25 88 SER A N 1
ATOM 762 C CA . SER A 1 88 ? 26.701 11.223 -38.724 1.00 70.25 88 SER A CA 1
ATOM 763 C C . SER A 1 88 ? 27.114 9.747 -38.724 1.00 70.25 88 SER A C 1
ATOM 765 O O . SER A 1 88 ? 27.031 9.090 -37.687 1.00 70.25 88 SER A O 1
ATOM 767 N N . GLU A 1 89 ? 27.506 9.208 -39.884 1.00 64.94 89 GLU A N 1
ATOM 768 C CA . GLU A 1 89 ? 27.369 7.773 -40.205 1.00 64.94 89 GLU A CA 1
ATOM 769 C C . GLU A 1 89 ? 27.938 6.792 -39.163 1.00 64.94 89 GLU A C 1
ATOM 771 O O . GLU A 1 89 ? 27.251 5.847 -38.781 1.00 64.94 89 GLU A O 1
ATOM 776 N N . GLN A 1 90 ? 29.158 6.997 -38.653 1.00 74.50 90 GLN A N 1
ATOM 777 C CA . GLN A 1 90 ? 29.771 6.031 -37.726 1.00 74.50 90 GLN A CA 1
ATOM 778 C C . GLN A 1 90 ? 29.270 6.148 -36.279 1.00 74.50 90 GLN A C 1
ATOM 780 O O . GLN A 1 90 ? 29.015 5.130 -35.636 1.00 74.50 90 GLN A O 1
ATOM 785 N N . ILE A 1 91 ? 29.116 7.366 -35.754 1.00 78.00 91 ILE A N 1
ATOM 786 C CA . ILE A 1 91 ? 28.695 7.582 -34.357 1.00 78.00 91 ILE A CA 1
ATOM 787 C C . ILE A 1 91 ? 27.205 7.260 -34.199 1.00 78.00 91 ILE A C 1
ATOM 789 O O . ILE A 1 91 ? 26.803 6.649 -33.211 1.00 78.00 91 ILE A O 1
ATOM 793 N N . PHE A 1 92 ? 26.402 7.582 -35.215 1.00 82.88 92 PHE A N 1
ATOM 794 C CA . PHE A 1 92 ? 24.966 7.317 -35.241 1.00 82.88 92 PHE A CA 1
ATOM 795 C C . PHE A 1 92 ? 24.637 5.827 -35.079 1.00 82.88 92 PHE A C 1
ATOM 797 O O . PHE A 1 92 ? 23.800 5.464 -34.253 1.00 82.88 92 PHE A O 1
ATOM 804 N N . ILE A 1 93 ? 25.326 4.952 -35.823 1.00 86.44 93 ILE A N 1
ATOM 805 C CA . ILE A 1 93 ? 25.100 3.500 -35.750 1.00 86.44 93 ILE A CA 1
ATOM 806 C C . ILE A 1 93 ? 25.436 2.970 -34.351 1.00 86.44 93 ILE A C 1
ATOM 808 O O . ILE A 1 93 ? 24.661 2.197 -33.784 1.00 86.44 93 ILE A O 1
ATOM 812 N N . ILE A 1 94 ? 26.565 3.400 -33.780 1.00 87.56 94 ILE A N 1
ATOM 813 C CA . ILE A 1 94 ? 27.001 2.963 -32.447 1.00 87.56 94 ILE A CA 1
ATOM 814 C C . ILE A 1 94 ? 25.984 3.390 -31.382 1.00 87.56 94 ILE A C 1
ATOM 816 O O . ILE A 1 94 ? 25.556 2.555 -30.582 1.00 87.56 94 ILE A O 1
ATOM 820 N N . ASP A 1 95 ? 25.547 4.650 -31.400 1.00 86.62 95 ASP A N 1
ATOM 821 C CA . ASP A 1 95 ? 24.569 5.171 -30.441 1.00 86.62 95 ASP A CA 1
ATOM 822 C C . ASP A 1 95 ? 23.233 4.428 -30.528 1.00 86.62 95 ASP A C 1
ATOM 824 O O . ASP A 1 95 ? 22.676 4.037 -29.501 1.00 86.62 95 ASP A O 1
ATOM 828 N N . ILE A 1 96 ? 22.734 4.163 -31.740 1.00 89.81 96 ILE A N 1
ATOM 829 C CA . ILE A 1 96 ? 21.490 3.406 -31.933 1.00 89.81 96 ILE A CA 1
ATOM 830 C C . ILE A 1 96 ? 21.612 1.990 -31.383 1.00 89.81 96 ILE A C 1
ATOM 832 O O . ILE A 1 96 ? 20.686 1.520 -30.714 1.00 89.81 96 ILE A O 1
ATOM 836 N N . ILE A 1 97 ? 22.730 1.305 -31.640 1.00 91.88 97 ILE A N 1
ATOM 837 C CA . ILE A 1 97 ? 22.966 -0.045 -31.114 1.00 91.88 97 ILE A CA 1
ATO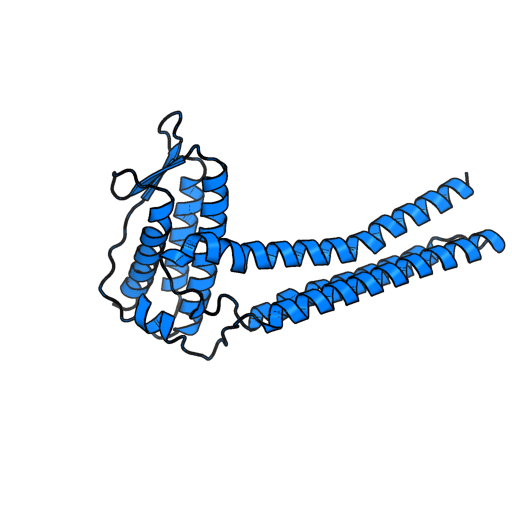M 838 C C . ILE A 1 97 ? 22.950 -0.012 -29.584 1.00 91.88 97 ILE A C 1
ATOM 840 O O . ILE A 1 97 ? 22.228 -0.793 -28.961 1.00 91.88 97 ILE A O 1
ATOM 844 N N . LEU A 1 98 ? 23.685 0.919 -28.970 1.00 92.06 98 LEU A N 1
ATOM 845 C CA . LEU A 1 98 ? 23.766 1.042 -27.515 1.00 92.06 98 LEU A CA 1
ATOM 846 C C . LEU A 1 98 ? 22.407 1.381 -26.881 1.00 92.06 98 LEU A C 1
ATOM 848 O O . LEU A 1 98 ? 21.994 0.724 -25.921 1.00 92.06 98 LEU A O 1
ATOM 852 N N . ILE A 1 99 ? 21.679 2.354 -27.436 1.00 93.44 99 ILE A N 1
ATOM 853 C CA . ILE A 1 99 ? 20.323 2.729 -27.001 1.00 93.44 99 ILE A CA 1
ATOM 854 C C . ILE A 1 99 ? 19.373 1.530 -27.139 1.00 93.44 99 ILE A C 1
ATOM 856 O O . ILE A 1 99 ? 18.604 1.230 -26.225 1.00 93.44 99 ILE A O 1
ATOM 860 N N . THR A 1 100 ? 19.455 0.782 -28.240 1.00 95.44 100 THR A N 1
ATOM 861 C CA . THR A 1 100 ? 18.605 -0.397 -28.462 1.00 95.44 100 THR A CA 1
ATOM 862 C C . THR A 1 100 ? 18.912 -1.512 -27.461 1.00 95.44 100 THR A C 1
ATOM 864 O O . THR A 1 100 ? 17.986 -2.092 -26.896 1.00 95.44 100 THR A O 1
ATOM 867 N N . ILE A 1 101 ? 20.186 -1.776 -27.156 1.00 96.31 101 ILE A N 1
ATOM 868 C CA . ILE A 1 101 ? 20.575 -2.757 -26.129 1.00 96.31 101 ILE A CA 1
ATOM 869 C C . ILE A 1 101 ? 20.002 -2.365 -24.761 1.00 96.31 101 ILE A C 1
ATOM 871 O O . ILE A 1 101 ? 19.369 -3.187 -24.096 1.00 96.31 101 ILE A O 1
ATOM 875 N N . VAL A 1 102 ? 20.172 -1.107 -24.345 1.00 96.31 102 VAL A N 1
ATOM 876 C CA . VAL A 1 102 ? 19.669 -0.619 -23.049 1.00 96.31 102 VAL A CA 1
ATOM 877 C C . VAL A 1 102 ? 18.138 -0.687 -22.980 1.00 96.31 102 VAL A C 1
ATOM 879 O O . VAL A 1 102 ? 17.584 -1.079 -21.948 1.00 96.31 102 VAL A O 1
ATOM 882 N N . TYR A 1 103 ? 17.445 -0.379 -24.078 1.00 96.88 103 TYR A N 1
ATOM 883 C CA . TYR A 1 103 ? 15.994 -0.540 -24.183 1.00 96.88 103 TYR A CA 1
ATOM 884 C C . TYR A 1 103 ? 15.557 -2.001 -23.996 1.00 96.88 103 TYR A C 1
ATOM 886 O O . TYR A 1 103 ? 14.678 -2.285 -23.179 1.00 96.88 103 TYR A O 1
ATOM 894 N N . LEU A 1 104 ? 16.202 -2.941 -24.695 1.00 97.06 104 LEU A N 1
ATOM 895 C CA . LEU A 1 104 ? 15.895 -4.370 -24.584 1.00 97.06 104 LEU A CA 1
ATOM 896 C C . LEU A 1 104 ? 16.162 -4.907 -23.172 1.00 97.06 104 LEU A C 1
ATOM 898 O O . LEU A 1 104 ? 15.361 -5.690 -22.649 1.00 97.06 104 LEU A O 1
ATOM 902 N N . ILE A 1 105 ? 17.237 -4.449 -22.520 1.00 96.75 105 ILE A N 1
ATOM 903 C CA . ILE A 1 105 ? 17.517 -4.759 -21.110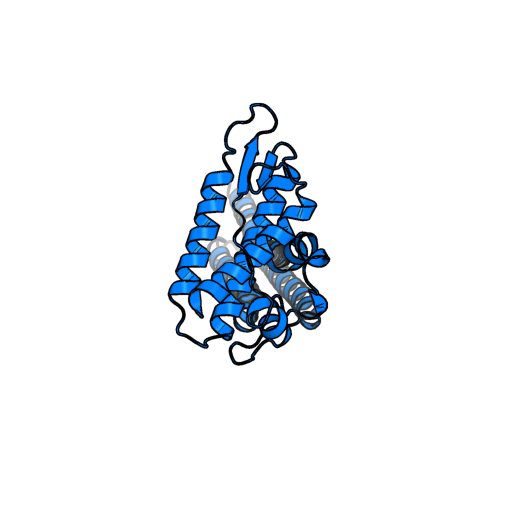 1.00 96.75 105 ILE A CA 1
ATOM 904 C C . ILE A 1 105 ? 16.384 -4.237 -20.218 1.00 96.75 105 ILE A C 1
ATOM 906 O O . ILE A 1 105 ? 15.873 -4.985 -19.383 1.00 96.75 105 ILE A O 1
ATOM 910 N N . SER A 1 106 ? 15.944 -2.990 -20.412 1.00 96.69 106 SER A N 1
ATOM 911 C CA . SER A 1 106 ? 14.834 -2.404 -19.650 1.00 96.69 106 SER A CA 1
ATOM 912 C C . SER A 1 106 ? 13.539 -3.210 -19.795 1.00 96.69 106 SER A C 1
ATOM 914 O O . SER A 1 106 ? 12.939 -3.602 -18.789 1.00 96.69 106 SER A O 1
ATOM 916 N N . LEU A 1 107 ? 13.139 -3.547 -21.026 1.00 97.00 107 LEU A N 1
ATOM 917 C CA . LEU A 1 107 ? 11.955 -4.376 -21.269 1.00 97.00 107 LEU A CA 1
ATOM 918 C C . LEU A 1 107 ? 12.073 -5.752 -20.611 1.00 97.00 107 LEU A C 1
ATOM 920 O O . LEU A 1 107 ? 11.135 -6.211 -19.954 1.00 97.00 107 LEU A O 1
ATOM 924 N N . THR A 1 108 ? 13.237 -6.389 -20.740 1.00 96.81 108 THR A N 1
ATOM 925 C CA . THR A 1 108 ? 13.510 -7.690 -20.120 1.00 96.81 108 THR A CA 1
ATOM 926 C C . THR A 1 108 ? 13.364 -7.607 -18.602 1.00 96.81 108 THR A C 1
ATOM 928 O O . THR A 1 108 ? 12.692 -8.446 -18.000 1.00 96.81 108 THR A O 1
ATOM 931 N N . LEU A 1 109 ? 13.912 -6.564 -17.970 1.00 96.25 109 LEU A N 1
ATOM 932 C CA . LEU A 1 109 ? 13.758 -6.330 -16.533 1.00 96.25 109 LEU A CA 1
ATOM 933 C C . LEU A 1 109 ? 12.289 -6.147 -16.142 1.00 96.25 109 LEU A C 1
ATOM 935 O O . LEU A 1 109 ? 11.839 -6.775 -15.182 1.00 96.25 109 LEU A O 1
ATOM 939 N N . ILE A 1 110 ? 11.519 -5.350 -16.890 1.00 95.81 110 ILE A N 1
ATOM 940 C CA . ILE A 1 110 ? 10.082 -5.154 -16.635 1.00 95.81 110 ILE A CA 1
ATOM 941 C C . ILE A 1 110 ? 9.339 -6.495 -16.682 1.00 95.81 110 ILE A C 1
ATOM 943 O O . ILE A 1 110 ? 8.571 -6.797 -15.764 1.00 95.81 110 ILE A O 1
ATOM 947 N N . ILE A 1 111 ? 9.606 -7.327 -17.695 1.00 95.44 111 ILE A N 1
ATOM 948 C CA . ILE A 1 111 ? 8.999 -8.658 -17.847 1.00 95.44 111 ILE A CA 1
ATOM 949 C C . ILE A 1 111 ? 9.380 -9.571 -16.676 1.00 95.44 111 ILE A C 1
ATOM 951 O O . ILE A 1 111 ? 8.507 -10.196 -16.068 1.00 95.44 111 ILE A O 1
ATOM 955 N N . VAL A 1 112 ? 10.663 -9.629 -16.311 1.00 94.88 112 VAL A N 1
ATOM 956 C CA . VAL A 1 112 ? 11.146 -10.460 -15.197 1.00 94.88 112 VAL A CA 1
ATOM 957 C C . VAL A 1 112 ? 10.496 -10.038 -13.877 1.00 94.88 112 VAL A C 1
ATOM 959 O O . VAL A 1 112 ? 10.014 -10.893 -13.124 1.00 94.88 112 VAL A O 1
ATOM 962 N N . ILE A 1 113 ? 10.435 -8.733 -13.590 1.00 92.75 113 ILE A N 1
ATOM 963 C CA . ILE A 1 113 ? 9.799 -8.213 -12.371 1.00 92.75 113 ILE A CA 1
ATOM 964 C C . ILE A 1 113 ? 8.297 -8.528 -12.389 1.00 92.75 113 ILE A C 1
ATOM 966 O O . ILE A 1 113 ? 7.762 -8.985 -11.375 1.00 92.75 113 ILE A O 1
ATOM 970 N N . PHE A 1 114 ? 7.626 -8.351 -13.531 1.00 93.75 114 PHE A N 1
ATOM 971 C CA . PHE A 1 114 ? 6.216 -8.698 -13.700 1.00 93.75 114 PHE A CA 1
ATOM 972 C C . PHE A 1 114 ? 5.955 -10.180 -13.411 1.00 93.75 114 PHE A C 1
ATOM 974 O O . PHE A 1 114 ? 5.047 -10.496 -12.643 1.00 93.75 114 PHE A O 1
ATOM 981 N N . ILE A 1 115 ? 6.757 -11.097 -13.965 1.00 93.00 115 ILE A N 1
ATOM 982 C CA . ILE A 1 115 ? 6.600 -12.543 -13.744 1.00 93.00 115 ILE A CA 1
ATOM 983 C C . ILE A 1 115 ? 6.798 -12.890 -12.265 1.00 93.00 115 ILE A C 1
ATOM 985 O O . ILE A 1 115 ? 5.949 -13.571 -11.679 1.00 93.00 115 ILE A O 1
ATOM 989 N N . LYS A 1 116 ? 7.873 -12.388 -11.637 1.00 90.19 116 LYS A N 1
ATOM 990 C CA . LYS A 1 116 ? 8.139 -12.603 -10.202 1.00 90.19 116 LYS A CA 1
ATOM 991 C C . LYS A 1 116 ? 6.962 -12.137 -9.346 1.00 90.19 116 LYS A C 1
ATOM 993 O O . LYS A 1 116 ? 6.496 -12.863 -8.467 1.00 90.19 116 LYS A O 1
ATOM 998 N N . PHE A 1 117 ? 6.443 -10.948 -9.631 1.00 89.81 117 PHE A N 1
ATOM 999 C CA . PHE A 1 117 ? 5.330 -10.377 -8.886 1.00 89.81 117 PHE A CA 1
ATOM 1000 C C . PHE A 1 117 ? 4.002 -11.097 -9.148 1.00 89.81 117 PHE A C 1
ATOM 1002 O O . PHE A 1 117 ? 3.273 -11.408 -8.208 1.00 89.81 117 PHE A O 1
ATOM 1009 N N . LYS A 1 118 ? 3.706 -11.449 -10.405 1.00 90.38 118 LYS A N 1
ATOM 1010 C CA . LYS A 1 118 ? 2.533 -12.249 -10.784 1.00 90.38 118 LYS A CA 1
ATOM 1011 C C . LYS A 1 118 ? 2.514 -13.580 -10.040 1.00 90.38 118 LYS A C 1
ATOM 1013 O O . LYS A 1 118 ? 1.463 -13.963 -9.533 1.00 90.38 118 LYS A O 1
ATOM 1018 N N . ASN A 1 119 ? 3.656 -14.263 -9.949 1.00 89.19 119 ASN A N 1
ATOM 1019 C CA . ASN A 1 119 ? 3.769 -15.513 -9.200 1.00 89.19 119 ASN A CA 1
ATOM 1020 C C . ASN A 1 119 ? 3.548 -15.297 -7.699 1.00 89.19 119 ASN A C 1
ATOM 1022 O O . ASN A 1 119 ? 2.795 -16.053 -7.094 1.00 89.19 119 ASN A O 1
ATOM 1026 N N . LYS A 1 120 ? 4.088 -14.217 -7.122 1.00 86.88 120 LYS A N 1
ATOM 1027 C CA . LYS A 1 120 ? 3.825 -13.847 -5.723 1.00 86.88 120 LYS A CA 1
ATOM 1028 C C . LYS A 1 120 ? 2.346 -13.548 -5.445 1.00 86.88 120 LYS A C 1
ATOM 1030 O O . LYS A 1 120 ? 1.854 -13.869 -4.373 1.00 86.88 120 LYS A O 1
ATOM 1035 N N . LEU A 1 121 ? 1.620 -12.960 -6.396 1.00 87.00 121 LEU A N 1
ATOM 1036 C CA . LEU A 1 121 ? 0.186 -12.701 -6.240 1.00 87.00 121 LEU A CA 1
ATOM 1037 C C . LEU A 1 121 ? -0.682 -13.962 -6.346 1.00 87.00 121 LEU A C 1
ATOM 1039 O O . LEU A 1 121 ? -1.817 -13.933 -5.877 1.00 87.00 121 LEU A O 1
ATOM 1043 N N . LYS A 1 122 ? -0.201 -15.057 -6.953 1.00 84.50 122 LYS A N 1
ATOM 1044 C CA . LYS A 1 122 ? -0.986 -16.302 -7.065 1.00 84.50 122 LYS A CA 1
ATOM 1045 C C . LYS A 1 122 ? -1.278 -16.936 -5.705 1.00 84.50 122 LYS A C 1
ATOM 1047 O O . LYS A 1 122 ? -2.326 -17.550 -5.562 1.00 84.50 122 LYS A O 1
ATOM 1052 N N . SER A 1 123 ? -0.386 -16.777 -4.729 1.00 80.69 123 SER A N 1
ATOM 1053 C CA . SER A 1 123 ? -0.578 -17.305 -3.375 1.00 80.69 123 SER A CA 1
ATOM 1054 C C . SER A 1 123 ? -1.462 -16.420 -2.489 1.00 80.69 123 SER A C 1
ATOM 1056 O O . SER A 1 123 ? -1.816 -16.824 -1.387 1.00 80.69 123 SER A O 1
ATOM 1058 N N . MET A 1 124 ? -1.843 -15.221 -2.945 1.00 85.06 124 MET A N 1
ATOM 1059 C CA . MET A 1 124 ? -2.642 -14.282 -2.154 1.00 85.06 124 MET A CA 1
ATOM 1060 C C . MET A 1 124 ? -4.142 -14.460 -2.405 1.00 85.06 124 MET A C 1
ATOM 1062 O O . MET A 1 124 ? -4.592 -14.590 -3.546 1.00 85.06 124 MET A O 1
ATOM 1066 N N . LYS A 1 125 ? -4.937 -14.393 -1.331 1.00 83.62 125 LYS A N 1
ATOM 1067 C CA . LYS A 1 125 ? -6.405 -14.419 -1.399 1.00 83.62 125 LYS A CA 1
ATOM 1068 C C . LYS A 1 125 ? -6.952 -13.036 -1.777 1.00 83.62 125 LYS A C 1
ATOM 1070 O O . LYS A 1 125 ? -6.547 -12.021 -1.211 1.00 83.62 125 LYS A O 1
ATOM 1075 N N . PHE A 1 126 ? -7.905 -13.001 -2.711 1.00 84.75 126 PHE A N 1
ATOM 1076 C CA . PHE A 1 126 ? -8.585 -11.780 -3.160 1.00 84.75 126 PHE A CA 1
ATOM 1077 C C . PHE A 1 126 ? -10.088 -11.878 -2.915 1.00 84.75 126 PHE A C 1
ATOM 1079 O O . PHE A 1 126 ? -10.719 -12.863 -3.290 1.00 84.75 126 PHE A O 1
ATOM 1086 N N . HIS A 1 127 ? -10.668 -10.821 -2.361 1.00 81.12 127 HIS A N 1
ATOM 1087 C CA . HIS A 1 127 ? -12.095 -10.705 -2.126 1.00 81.12 127 HIS A CA 1
ATOM 1088 C C . HIS A 1 127 ? -12.831 -10.229 -3.380 1.00 81.12 127 HIS A C 1
ATOM 1090 O O . HIS A 1 127 ? -12.453 -9.232 -4.008 1.00 81.12 127 HIS A O 1
ATOM 1096 N N . LEU A 1 128 ? -13.907 -10.923 -3.738 1.00 73.75 128 LEU A N 1
ATOM 1097 C CA . LEU A 1 128 ? -14.832 -10.499 -4.784 1.00 73.75 128 LEU A CA 1
ATOM 1098 C C . LEU A 1 128 ? -15.897 -9.577 -4.193 1.00 73.75 128 LEU A C 1
ATOM 1100 O O . LEU A 1 128 ? -16.507 -9.915 -3.191 1.00 73.75 128 LEU A O 1
ATOM 1104 N N . LYS A 1 129 ? -16.189 -8.462 -4.872 1.00 66.50 129 LYS A N 1
ATOM 1105 C CA . LYS A 1 129 ? -17.196 -7.485 -4.426 1.00 66.50 129 LYS A CA 1
ATOM 1106 C C . LYS A 1 129 ? -18.571 -8.118 -4.156 1.00 66.50 129 LYS A C 1
ATOM 1108 O O . LYS A 1 129 ? -19.270 -7.669 -3.265 1.00 66.50 129 LYS A O 1
ATOM 1113 N N . ASN A 1 130 ? -18.952 -9.167 -4.878 1.00 64.62 130 ASN A N 1
ATOM 1114 C CA . ASN A 1 130 ? -20.265 -9.799 -4.712 1.00 64.62 130 ASN A CA 1
ATOM 1115 C C . ASN A 1 130 ? -20.274 -10.923 -3.660 1.00 64.62 130 ASN A C 1
ATOM 1117 O O . ASN A 1 130 ? -21.280 -11.607 -3.514 1.00 64.62 130 ASN A O 1
ATOM 1121 N N . GLN A 1 131 ? -19.161 -11.161 -2.960 1.00 68.25 131 GLN A N 1
ATOM 1122 C CA . GLN A 1 131 ? -19.081 -12.200 -1.939 1.00 68.25 131 GLN A CA 1
ATOM 1123 C C . GLN A 1 131 ? -19.312 -11.607 -0.554 1.00 68.25 131 GLN A C 1
ATOM 1125 O O . GLN A 1 131 ? -18.693 -10.620 -0.169 1.00 68.25 131 GLN A O 1
ATOM 1130 N N . LYS A 1 132 ? -20.165 -12.260 0.233 1.00 70.88 132 LYS A N 1
ATOM 1131 C CA . LYS A 1 132 ? -20.204 -12.052 1.678 1.00 70.8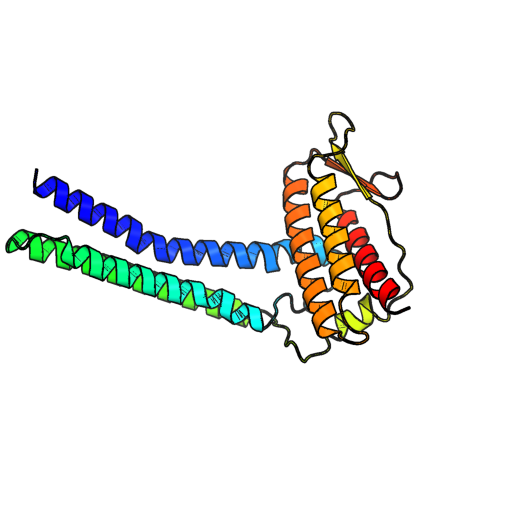8 132 LYS A CA 1
ATOM 1132 C C . LYS A 1 132 ? -18.972 -12.714 2.285 1.00 70.88 132 LYS A C 1
ATOM 1134 O O . LYS A 1 132 ? -18.742 -13.905 2.087 1.00 70.88 132 LYS A O 1
ATOM 1139 N N . ASN A 1 133 ? -18.149 -11.944 2.989 1.00 80.94 133 ASN A N 1
ATOM 1140 C CA . ASN A 1 133 ? -17.043 -12.515 3.742 1.00 80.94 133 ASN A CA 1
ATOM 1141 C C . ASN A 1 133 ? -17.586 -13.014 5.083 1.00 80.94 133 ASN A C 1
ATOM 1143 O O . ASN A 1 133 ? -17.831 -12.207 5.973 1.00 80.94 133 ASN A O 1
ATOM 1147 N N . LYS A 1 134 ? -17.784 -14.331 5.197 1.00 83.00 134 LYS A N 1
ATOM 1148 C CA . LYS A 1 134 ? -18.370 -14.956 6.387 1.00 83.00 134 LYS A CA 1
ATOM 1149 C C . LYS A 1 134 ? -17.612 -14.584 7.664 1.00 83.00 134 LYS A C 1
ATOM 1151 O O . LYS A 1 134 ? -18.221 -14.089 8.595 1.00 83.00 134 LYS A O 1
ATOM 1156 N N . TYR A 1 135 ? -16.279 -14.666 7.647 1.00 85.25 135 TYR A N 1
ATOM 1157 C CA . TYR A 1 135 ? -15.461 -14.255 8.791 1.00 85.25 135 TYR A CA 1
ATOM 1158 C C . TYR A 1 135 ? -15.748 -12.807 9.217 1.00 85.25 135 TYR A C 1
ATOM 1160 O O . TYR A 1 135 ? -15.853 -12.520 10.404 1.00 85.25 135 TYR A O 1
ATOM 1168 N N . PHE A 1 136 ? -15.882 -11.885 8.258 1.00 87.62 136 PHE A N 1
ATOM 1169 C CA . PHE A 1 136 ? -16.175 -10.484 8.561 1.00 87.62 136 PHE A CA 1
ATOM 1170 C C . PHE A 1 136 ? -17.570 -10.293 9.167 1.00 87.62 136 PHE A C 1
ATOM 1172 O O . PHE A 1 136 ? -17.720 -9.512 10.099 1.00 87.62 136 PHE A O 1
ATOM 1179 N N . ILE A 1 137 ? -18.581 -10.993 8.655 1.00 85.31 137 ILE A N 1
ATOM 1180 C CA . ILE A 1 137 ? -19.949 -10.896 9.176 1.00 85.31 137 ILE A CA 1
ATOM 1181 C C . ILE A 1 137 ? -19.985 -11.406 10.617 1.00 85.31 137 ILE A C 1
ATOM 1183 O O . ILE A 1 137 ? -20.333 -10.639 11.516 1.00 85.31 137 ILE A O 1
ATOM 1187 N N . ASP A 1 138 ? -19.512 -12.634 10.827 1.00 85.31 138 ASP A N 1
ATOM 1188 C CA . ASP A 1 138 ? -19.547 -13.320 12.118 1.00 85.31 138 ASP A CA 1
ATOM 1189 C C . ASP A 1 138 ? -18.795 -12.515 13.203 1.00 85.31 138 ASP A C 1
ATOM 1191 O O . ASP A 1 138 ? -19.248 -12.410 14.338 1.00 85.31 138 ASP A O 1
ATOM 1195 N N . ASN A 1 139 ? -17.663 -11.883 12.856 1.00 85.62 139 ASN A N 1
ATOM 1196 C CA . ASN A 1 139 ? -16.805 -11.194 13.832 1.00 85.62 139 ASN A CA 1
ATOM 1197 C C . ASN A 1 139 ? -17.074 -9.691 14.003 1.00 85.62 139 ASN A C 1
ATOM 1199 O O . ASN A 1 139 ? -16.546 -9.102 14.947 1.00 85.62 139 ASN A O 1
ATOM 1203 N N . PHE A 1 140 ? -17.822 -9.044 13.103 1.00 86.38 140 PHE A N 1
ATOM 1204 C CA . PHE A 1 140 ? -18.007 -7.582 13.142 1.00 86.38 140 PHE A CA 1
ATOM 1205 C C . PHE A 1 140 ? -19.455 -7.118 13.041 1.00 86.38 140 PHE A C 1
ATOM 1207 O O . PHE A 1 140 ? -19.779 -6.045 13.548 1.00 86.38 140 PHE A O 1
ATOM 1214 N N . GLN A 1 141 ? -20.316 -7.873 12.360 1.00 82.12 141 GLN A N 1
ATOM 1215 C CA . GLN A 1 141 ? -21.722 -7.508 12.196 1.00 82.12 141 GLN A CA 1
ATOM 1216 C C . GLN A 1 141 ? -22.609 -8.217 13.219 1.00 82.12 141 GLN A C 1
ATOM 1218 O O . GLN A 1 141 ? -23.506 -7.585 13.765 1.00 82.12 141 GLN A O 1
ATOM 1223 N N . GLU A 1 142 ? -22.336 -9.496 13.479 1.00 80.06 142 GLU A N 1
ATOM 1224 C CA . GLU A 1 142 ? -23.128 -10.366 14.363 1.00 80.06 142 GLU A CA 1
ATOM 1225 C C . GLU A 1 142 ? -22.448 -10.609 15.722 1.00 80.06 142 GLU A C 1
ATOM 1227 O O . GLU A 1 142 ? -22.892 -11.435 16.515 1.00 80.06 142 GLU A O 1
ATOM 1232 N N . SER A 1 143 ? -21.365 -9.883 16.008 1.00 79.38 143 SER A N 1
ATOM 1233 C CA . SER A 1 143 ? -20.621 -10.009 17.259 1.00 79.38 143 SER A CA 1
ATOM 1234 C C . SER A 1 143 ? -21.341 -9.361 18.444 1.00 79.38 143 SER A C 1
ATOM 1236 O O . SER A 1 143 ? -22.238 -8.531 18.276 1.00 79.38 143 SER A O 1
ATOM 1238 N N . GLU A 1 144 ? -20.857 -9.654 19.654 1.00 81.50 144 GLU A N 1
ATOM 1239 C CA . GLU A 1 144 ? -21.256 -8.949 20.874 1.00 81.50 144 GLU A CA 1
ATOM 1240 C C . GLU A 1 144 ? -21.170 -7.421 20.721 1.00 81.50 144 GLU A C 1
ATOM 1242 O O . GLU A 1 144 ? -20.404 -6.882 19.908 1.00 81.50 144 GLU A O 1
ATOM 1247 N N . LYS A 1 145 ? -21.994 -6.716 21.504 1.00 83.44 145 LYS A N 1
ATOM 1248 C CA . LYS A 1 145 ? -22.109 -5.257 21.456 1.00 83.44 145 LYS A CA 1
ATOM 1249 C C . LYS A 1 145 ? -20.787 -4.616 21.875 1.00 83.44 145 LYS A C 1
ATOM 1251 O O . LYS A 1 145 ? -20.427 -4.631 23.050 1.00 83.44 145 LYS A O 1
ATOM 1256 N N . ALA A 1 146 ? -20.105 -4.006 20.915 1.00 88.06 146 ALA A N 1
ATOM 1257 C CA . ALA A 1 146 ? -18.843 -3.324 21.144 1.00 88.06 146 ALA A CA 1
ATOM 1258 C C . ALA A 1 146 ? -19.064 -1.983 21.860 1.00 88.06 146 ALA A C 1
ATOM 1260 O O . ALA A 1 146 ? -20.142 -1.378 21.789 1.00 88.06 146 ALA A O 1
ATOM 1261 N N . GLN A 1 147 ? -18.023 -1.485 22.525 1.00 88.31 147 GLN A N 1
ATOM 1262 C CA . GLN A 1 147 ? -18.005 -0.154 23.131 1.00 88.31 147 GLN A CA 1
ATOM 1263 C C . GLN A 1 147 ? -16.921 0.701 22.486 1.00 88.31 147 GLN A C 1
ATOM 1265 O O . GLN A 1 147 ? -15.793 0.254 22.299 1.00 88.31 147 GLN A O 1
ATOM 1270 N N . TYR A 1 148 ? -17.256 1.953 22.169 1.00 90.25 148 TYR A N 1
ATOM 1271 C CA . TYR A 1 148 ? -16.260 2.884 21.654 1.00 90.25 148 TYR A CA 1
ATOM 1272 C C . TYR A 1 148 ? -15.303 3.312 22.761 1.00 90.25 148 TYR A C 1
ATOM 1274 O O . TYR A 1 148 ? -15.720 3.816 23.805 1.00 90.25 148 TYR A O 1
ATOM 1282 N N . GLN A 1 149 ? -14.016 3.168 22.495 1.00 91.31 149 GLN A N 1
ATOM 1283 C CA . GLN A 1 149 ? -12.930 3.531 23.382 1.00 91.31 149 GLN A CA 1
ATOM 1284 C C . GLN A 1 149 ? -12.229 4.773 22.837 1.00 91.31 149 GLN A C 1
ATOM 1286 O O . GLN A 1 149 ? -11.641 4.770 21.748 1.00 91.31 149 GLN A O 1
ATOM 1291 N N . ASN A 1 150 ? -12.293 5.856 23.612 1.00 89.06 150 ASN A N 1
ATOM 1292 C CA . ASN A 1 150 ? -11.595 7.089 23.284 1.00 89.06 150 ASN A CA 1
ATOM 1293 C C . ASN A 1 150 ? -10.113 6.907 23.576 1.00 89.06 150 ASN A C 1
ATOM 1295 O O . ASN A 1 150 ? -9.742 6.441 24.652 1.00 89.06 150 ASN A O 1
ATOM 1299 N N . PHE A 1 151 ? -9.263 7.335 22.652 1.00 90.94 151 PHE A N 1
ATOM 1300 C CA . PHE A 1 151 ? -7.825 7.270 22.853 1.00 90.94 151 PHE A CA 1
ATOM 1301 C C . PHE A 1 151 ? -7.142 8.568 22.417 1.00 90.94 151 PHE A C 1
ATOM 1303 O O . PHE A 1 151 ? -7.654 9.299 21.566 1.00 90.94 151 PHE A O 1
ATOM 1310 N N . LYS A 1 152 ? -5.988 8.869 23.011 1.00 93.38 152 LYS A N 1
ATOM 1311 C CA . LYS A 1 152 ? -5.153 10.043 22.737 1.00 93.38 152 LYS A CA 1
ATOM 1312 C C . LYS A 1 152 ? -3.693 9.622 22.632 1.00 93.38 152 LYS A C 1
ATOM 1314 O O . LYS A 1 152 ? -3.249 8.711 23.322 1.00 93.38 152 LYS A O 1
ATOM 1319 N N . LEU A 1 153 ? -2.946 10.310 21.778 1.00 92.38 153 LEU A N 1
ATOM 1320 C CA . LEU A 1 153 ? -1.511 10.099 21.601 1.00 92.38 153 LEU A CA 1
ATOM 1321 C C . LEU A 1 153 ? -0.752 11.284 22.189 1.00 92.38 153 LEU A C 1
ATOM 1323 O O . LEU A 1 153 ? -0.970 12.418 21.753 1.00 92.38 153 LEU A O 1
ATOM 1327 N N . LEU A 1 154 ? 0.138 11.025 23.143 1.00 92.69 154 LEU A N 1
ATOM 1328 C CA . LEU A 1 154 ? 0.949 12.039 23.823 1.00 92.69 154 LEU A CA 1
ATOM 1329 C C . LEU A 1 154 ? 2.438 11.778 23.575 1.00 92.69 154 LEU A C 1
ATOM 1331 O O . LEU A 1 154 ? 2.855 10.631 23.436 1.00 92.69 154 LEU A O 1
ATOM 1335 N N . ASN A 1 155 ? 3.253 12.826 23.501 1.00 91.25 155 ASN A N 1
ATOM 1336 C CA . ASN A 1 155 ? 4.703 12.673 23.420 1.00 91.25 155 ASN A CA 1
ATOM 1337 C C . ASN A 1 155 ? 5.261 12.300 24.801 1.00 91.25 155 ASN A C 1
ATOM 1339 O O . ASN A 1 155 ? 4.941 12.941 25.800 1.00 91.25 155 ASN A O 1
ATOM 1343 N N . LYS A 1 156 ? 6.164 11.317 24.850 1.00 88.75 156 LYS A N 1
ATOM 1344 C CA . LYS A 1 156 ? 6.808 10.858 26.093 1.00 88.75 156 LYS A CA 1
ATOM 1345 C C . LYS A 1 156 ? 7.594 11.951 26.814 1.00 88.75 156 LYS A C 1
ATOM 1347 O O . LYS A 1 156 ? 7.634 11.962 28.034 1.00 88.75 156 LYS A O 1
ATOM 1352 N N . LYS A 1 157 ? 8.247 12.844 26.061 1.00 88.50 157 LYS A N 1
ATOM 1353 C CA . LYS A 1 157 ? 9.183 13.837 26.618 1.00 88.50 157 LYS A CA 1
ATOM 1354 C C . LYS A 1 157 ? 8.496 14.935 27.425 1.00 88.50 157 LYS A C 1
ATOM 1356 O O . LYS A 1 157 ? 9.053 15.374 28.420 1.00 88.50 157 LYS A O 1
ATOM 1361 N N . ASP A 1 158 ? 7.339 15.408 26.971 1.00 88.94 158 ASP A N 1
ATOM 1362 C CA . ASP A 1 158 ? 6.682 16.595 27.530 1.00 88.94 158 ASP A CA 1
ATOM 1363 C C . ASP A 1 158 ? 5.204 16.378 27.891 1.00 88.94 158 ASP A C 1
ATOM 1365 O O . ASP A 1 158 ? 4.545 17.314 28.341 1.00 88.94 158 ASP A O 1
ATOM 1369 N N . GLY A 1 159 ? 4.662 15.174 27.674 1.00 88.06 159 GLY A N 1
ATOM 1370 C CA . GLY A 1 159 ? 3.259 14.843 27.939 1.00 88.06 159 GLY A CA 1
ATOM 1371 C C . GLY A 1 159 ? 2.257 15.586 27.050 1.00 88.06 159 GLY A C 1
ATOM 1372 O O . GLY A 1 159 ? 1.047 15.431 27.225 1.00 88.06 159 GLY A O 1
ATOM 1373 N N . LYS A 1 160 ? 2.718 16.393 26.083 1.00 92.94 160 LYS A N 1
ATOM 1374 C CA . LYS A 1 160 ? 1.832 17.163 25.206 1.00 92.94 160 LYS A CA 1
ATOM 1375 C C . LYS A 1 160 ? 1.212 16.270 24.145 1.00 92.94 160 LYS A C 1
ATOM 1377 O O . LYS A 1 160 ? 1.754 15.228 23.773 1.00 92.94 160 LYS A O 1
ATOM 1382 N N . VAL A 1 161 ? 0.072 16.713 23.614 1.00 91.81 161 VAL A N 1
ATOM 1383 C CA . VAL A 1 161 ? -0.606 16.036 22.505 1.00 91.81 161 VAL A CA 1
ATOM 1384 C C . VAL A 1 161 ? 0.351 15.892 21.328 1.00 91.81 161 VAL A C 1
ATOM 1386 O O . VAL A 1 161 ? 0.904 16.870 20.826 1.00 91.81 161 VAL A O 1
ATOM 1389 N N . SER A 1 162 ? 0.536 14.654 20.883 1.00 91.56 162 SER A N 1
ATOM 1390 C CA . SER A 1 162 ? 1.434 14.349 19.784 1.00 91.56 162 SER A CA 1
ATOM 1391 C C . SER A 1 162 ? 0.903 14.920 18.472 1.00 91.56 162 SER A C 1
ATOM 1393 O O . SER A 1 162 ? -0.301 14.896 18.203 1.00 91.56 162 SER A O 1
ATOM 1395 N N . VAL A 1 163 ? 1.814 15.336 17.590 1.00 90.50 163 VAL A N 1
ATOM 1396 C CA . VAL A 1 163 ? 1.488 15.811 16.232 1.00 90.50 163 VAL A CA 1
ATOM 1397 C C . VAL A 1 163 ? 0.726 14.769 15.399 1.00 90.50 163 VAL A C 1
ATOM 1399 O O . VAL A 1 163 ? 0.047 15.115 14.436 1.00 90.50 163 VAL A O 1
ATOM 1402 N N . TYR A 1 164 ? 0.799 13.489 15.780 1.00 90.06 164 TYR A N 1
ATOM 1403 C CA . TYR A 1 164 ? 0.078 12.394 15.126 1.00 90.06 164 TYR A CA 1
ATOM 1404 C C . TYR A 1 164 ? -1.355 12.206 15.627 1.00 90.06 164 TYR A C 1
ATOM 1406 O O . TYR A 1 164 ? -2.139 11.545 14.946 1.00 90.06 164 TYR A O 1
ATOM 1414 N N . ASN A 1 165 ? -1.716 12.782 16.779 1.00 91.81 165 ASN A N 1
ATOM 1415 C CA . ASN A 1 165 ? -3.029 12.588 17.384 1.00 91.81 165 ASN A CA 1
ATOM 1416 C C . ASN A 1 165 ? -4.145 13.120 16.480 1.00 91.81 165 ASN A C 1
ATOM 1418 O O . ASN A 1 165 ? -5.020 12.362 16.070 1.00 91.81 165 ASN A O 1
ATOM 1422 N N . SER A 1 166 ? -4.094 14.403 16.111 1.00 90.56 166 SER A N 1
ATOM 1423 C CA . SER A 1 166 ? -5.161 15.037 15.325 1.00 90.56 166 SER A CA 1
ATOM 1424 C C . SER A 1 166 ? -5.369 14.381 13.952 1.00 90.56 166 SER A C 1
ATOM 1426 O O . SER A 1 166 ? -6.517 14.064 13.633 1.00 90.56 166 SER A O 1
ATOM 1428 N N . PRO A 1 167 ? -4.316 14.083 13.157 1.00 91.12 167 PRO A N 1
ATOM 1429 C CA . PRO A 1 167 ? -4.478 13.325 11.915 1.00 91.12 167 PRO A CA 1
ATOM 1430 C C . PRO A 1 167 ? -5.124 11.951 12.119 1.00 91.12 167 PRO A C 1
ATOM 1432 O O . PRO A 1 167 ? -5.931 11.515 11.296 1.00 91.12 167 PRO A O 1
ATOM 1435 N N . PHE A 1 168 ? -4.797 11.265 13.215 1.00 90.25 168 PHE A N 1
ATOM 1436 C CA . PHE A 1 168 ? -5.361 9.951 13.490 1.00 90.25 168 PHE A CA 1
ATOM 1437 C C . PHE A 1 168 ? -6.838 10.019 13.882 1.00 90.25 168 PHE A C 1
ATOM 1439 O O . PHE A 1 168 ? -7.651 9.297 13.305 1.00 90.25 168 PHE A O 1
ATOM 1446 N N . GLN A 1 169 ? -7.209 10.939 14.776 1.00 91.06 169 GLN A N 1
ATOM 1447 C CA . GLN A 1 169 ? -8.612 11.175 15.142 1.00 91.06 169 GLN A CA 1
ATOM 1448 C C . GLN A 1 169 ? -9.450 11.584 13.926 1.00 91.06 169 GLN A C 1
ATOM 1450 O O . GLN A 1 169 ? -10.573 11.108 13.738 1.00 91.06 169 GLN A O 1
ATOM 1455 N N . LEU A 1 170 ? -8.887 12.423 13.051 1.00 91.88 170 LEU A N 1
ATOM 1456 C CA . LEU A 1 170 ? -9.538 12.807 11.804 1.00 91.88 170 LEU A CA 1
ATOM 1457 C C . LEU A 1 170 ? -9.803 11.587 10.911 1.00 91.88 170 LEU A C 1
ATOM 1459 O O . LEU A 1 170 ? -10.906 11.451 10.382 1.00 91.88 170 LEU A O 1
ATOM 1463 N N . ASN A 1 171 ? -8.836 10.673 10.781 1.00 91.19 171 ASN A N 1
ATOM 1464 C CA . ASN A 1 171 ? -9.030 9.434 10.027 1.00 91.19 171 ASN A CA 1
ATOM 1465 C C . ASN A 1 171 ? -10.145 8.561 10.619 1.00 91.19 171 ASN A C 1
ATOM 1467 O O . ASN A 1 171 ? -10.985 8.085 9.854 1.00 91.19 171 ASN A O 1
ATOM 1471 N N . GLN A 1 172 ? -10.214 8.402 11.947 1.00 90.94 172 GLN A N 1
ATOM 1472 C CA . GLN A 1 172 ? -11.314 7.673 12.600 1.00 90.94 172 GLN A CA 1
ATOM 1473 C C . GLN A 1 172 ? -12.676 8.296 12.246 1.00 90.94 172 GLN A C 1
ATOM 1475 O O . GLN A 1 172 ? -13.584 7.602 11.783 1.00 90.94 172 GLN A O 1
ATOM 1480 N N . LYS A 1 173 ? -12.791 9.630 12.333 1.00 91.44 173 LYS A N 1
ATOM 1481 C CA . LYS A 1 173 ? -14.008 10.369 11.957 1.00 91.44 173 LYS A CA 1
ATOM 1482 C C . LYS A 1 173 ? -14.378 10.187 10.480 1.00 91.44 173 LYS A C 1
ATOM 1484 O O . LYS A 1 173 ? -15.556 10.051 10.146 1.00 91.44 173 LYS A O 1
ATOM 1489 N N . ILE A 1 174 ? -13.393 10.170 9.578 1.00 92.44 174 ILE A N 1
ATOM 1490 C CA . ILE A 1 174 ? -13.619 9.922 8.146 1.00 92.44 174 ILE A CA 1
ATOM 1491 C C . ILE A 1 174 ? -14.203 8.524 7.928 1.00 92.44 174 ILE A C 1
ATOM 1493 O O . ILE A 1 174 ? -15.145 8.384 7.146 1.00 92.44 174 ILE A O 1
ATOM 1497 N N . PHE A 1 175 ? -13.673 7.496 8.594 1.00 93.06 175 PHE A N 1
ATOM 1498 C CA . PHE A 1 175 ? -14.197 6.134 8.472 1.00 93.06 175 PHE A CA 1
ATOM 1499 C C . PHE A 1 175 ? -15.617 6.013 9.021 1.00 93.06 175 PHE A C 1
ATOM 1501 O O . PHE A 1 175 ? -16.477 5.478 8.323 1.00 93.06 175 PHE A O 1
ATOM 1508 N N . GLN A 1 176 ? -15.891 6.612 10.181 1.00 91.31 176 GLN A N 1
ATOM 1509 C CA . GLN A 1 176 ? -17.241 6.687 10.736 1.00 91.31 176 GLN A CA 1
ATOM 1510 C C . GLN A 1 176 ? -18.224 7.335 9.746 1.00 91.31 176 GLN A C 1
ATOM 1512 O O . GLN A 1 176 ? -19.291 6.799 9.466 1.00 91.31 176 GLN A O 1
ATOM 1517 N N . ASN A 1 177 ? -17.848 8.468 9.148 1.00 90.50 177 ASN A N 1
ATOM 1518 C CA . ASN A 1 177 ? -18.688 9.152 8.164 1.00 90.50 177 ASN A CA 1
ATOM 1519 C C . ASN A 1 177 ? -18.874 8.357 6.868 1.00 90.50 177 ASN A C 1
ATOM 1521 O O . ASN A 1 177 ? -19.906 8.499 6.217 1.00 90.50 177 ASN A O 1
ATOM 1525 N N . LYS A 1 178 ? -17.889 7.548 6.461 1.00 90.94 178 LYS A N 1
ATOM 1526 C CA . LYS A 1 178 ? -18.035 6.666 5.297 1.00 90.94 178 LYS A CA 1
ATOM 1527 C C . LYS A 1 178 ? -19.006 5.525 5.586 1.00 90.94 178 LYS A C 1
ATOM 1529 O O . LYS A 1 178 ? -19.822 5.243 4.719 1.00 90.94 178 LYS A O 1
ATOM 1534 N N . LEU A 1 179 ? -18.953 4.930 6.780 1.00 90.00 179 LEU A N 1
ATOM 1535 C CA . LEU A 1 179 ? -19.896 3.886 7.192 1.00 90.00 179 LEU A CA 1
ATOM 1536 C C . LEU A 1 179 ? -21.335 4.421 7.251 1.00 90.00 179 LEU A C 1
ATOM 1538 O O . LEU A 1 179 ? -22.221 3.798 6.684 1.00 90.00 179 LEU A O 1
ATOM 1542 N N . LYS A 1 180 ? -21.552 5.633 7.786 1.00 87.00 180 LYS A N 1
ATOM 1543 C CA . LYS A 1 180 ? -22.872 6.308 7.793 1.00 87.00 180 LYS A CA 1
ATOM 1544 C C . LYS A 1 180 ? -23.534 6.458 6.421 1.00 87.00 180 LYS A C 1
ATOM 1546 O O . LYS A 1 180 ? -24.745 6.602 6.347 1.00 87.00 180 LYS A O 1
ATOM 1551 N N . LYS A 1 181 ? -22.740 6.543 5.350 1.00 86.56 181 LYS A N 1
ATOM 1552 C CA . LYS A 1 181 ? -23.234 6.776 3.982 1.00 86.56 181 LYS A CA 1
ATOM 1553 C C . LYS A 1 181 ? -23.559 5.483 3.237 1.00 86.56 181 LYS A C 1
ATOM 1555 O O . LYS A 1 181 ? -24.029 5.551 2.104 1.00 86.56 181 LYS A O 1
ATOM 1560 N N . ILE A 1 182 ? -23.245 4.328 3.816 1.00 84.62 182 ILE A N 1
ATOM 1561 C CA . ILE A 1 182 ? -23.563 3.038 3.217 1.00 84.62 182 ILE A CA 1
ATOM 1562 C C . ILE A 1 182 ? -25.032 2.720 3.511 1.00 84.62 182 ILE A C 1
ATOM 1564 O O . ILE A 1 182 ? -25.496 2.910 4.630 1.00 84.62 182 ILE A O 1
ATOM 1568 N N . ALA A 1 183 ? -25.763 2.260 2.494 1.00 69.25 183 ALA A N 1
ATOM 1569 C CA . ALA A 1 183 ? -27.127 1.770 2.666 1.00 69.25 183 ALA A CA 1
ATOM 1570 C C . ALA A 1 183 ? -27.152 0.544 3.594 1.00 69.25 183 ALA A C 1
ATOM 1572 O O . ALA A 1 183 ? -26.237 -0.282 3.540 1.00 69.25 183 ALA A O 1
ATOM 1573 N N . PHE A 1 184 ? -28.216 0.411 4.389 1.00 64.44 184 PHE A N 1
ATOM 1574 C CA . PHE A 1 184 ? -28.463 -0.781 5.199 1.00 64.44 184 PHE A CA 1
ATOM 1575 C C . PHE A 1 184 ? -28.293 -2.050 4.334 1.00 64.44 184 PHE A C 1
ATOM 1577 O O . PHE A 1 184 ? -28.744 -2.097 3.191 1.00 64.44 184 PHE A O 1
ATOM 1584 N N . ASP A 1 185 ? -27.562 -3.034 4.864 1.00 65.38 185 ASP A N 1
ATOM 1585 C CA . ASP A 1 185 ? -27.276 -4.356 4.271 1.00 65.38 185 ASP A CA 1
ATOM 1586 C C . ASP A 1 185 ? -26.222 -4.472 3.153 1.00 65.38 185 ASP A C 1
ATOM 1588 O O . ASP A 1 185 ? -26.085 -5.528 2.526 1.00 65.38 185 ASP A O 1
ATOM 1592 N N . ASN A 1 186 ? -25.365 -3.469 2.945 1.00 80.94 186 ASN A N 1
ATOM 1593 C CA . ASN A 1 186 ? -24.261 -3.589 1.983 1.00 80.94 186 ASN A CA 1
ATOM 1594 C C . ASN A 1 186 ? -22.934 -4.062 2.617 1.00 80.94 186 ASN A C 1
ATOM 1596 O O . ASN A 1 186 ? -21.948 -3.322 2.712 1.00 80.94 186 ASN A O 1
ATOM 1600 N N . SER A 1 187 ? -22.883 -5.350 2.976 1.00 80.94 187 SER A N 1
ATOM 1601 C CA . SER A 1 187 ? -21.713 -5.995 3.603 1.00 80.94 187 SER A CA 1
ATOM 1602 C C . SER A 1 187 ? -20.418 -5.881 2.788 1.00 80.94 187 SER A C 1
ATOM 1604 O O . SER A 1 187 ? -19.323 -5.878 3.344 1.00 80.94 187 SER A O 1
ATOM 1606 N N . SER A 1 188 ? -20.520 -5.793 1.460 1.00 83.25 188 SER A N 1
ATOM 1607 C CA . SER A 1 188 ? -19.363 -5.655 0.570 1.00 83.25 188 SER A CA 1
ATOM 1608 C C . SER A 1 188 ? -18.686 -4.296 0.712 1.00 83.25 188 SER A C 1
ATOM 1610 O O . SER A 1 188 ? -17.463 -4.202 0.844 1.00 83.25 188 SER A O 1
ATOM 1612 N N . SER A 1 189 ? -19.484 -3.225 0.717 1.00 86.56 189 SER A N 1
ATOM 1613 C CA . SER A 1 189 ? -18.970 -1.872 0.916 1.00 86.56 189 SER A CA 1
ATOM 1614 C C . SER A 1 189 ? -18.409 -1.686 2.324 1.00 86.56 189 SER A C 1
ATOM 1616 O O . SER A 1 189 ? -17.360 -1.059 2.472 1.00 86.56 189 SER A O 1
ATOM 1618 N N . GLU A 1 190 ? -19.038 -2.281 3.340 1.00 88.88 190 GLU A N 1
ATOM 1619 C CA . GLU A 1 190 ? -18.503 -2.297 4.707 1.00 88.88 190 GLU A CA 1
ATOM 1620 C C . GLU A 1 190 ? -17.153 -3.021 4.780 1.00 88.88 190 GLU A C 1
ATOM 1622 O O . GLU A 1 190 ? -16.200 -2.488 5.349 1.00 88.88 190 GLU A O 1
ATOM 1627 N N . PHE A 1 191 ? -17.026 -4.183 4.132 1.00 91.06 191 PHE A N 1
ATOM 1628 C CA . PHE A 1 191 ? -15.764 -4.919 4.075 1.00 91.06 191 PHE A CA 1
ATOM 1629 C C . PHE A 1 191 ? -14.664 -4.145 3.329 1.00 91.06 191 PHE A C 1
ATOM 1631 O O . PHE A 1 191 ? -13.514 -4.099 3.766 1.00 91.06 191 PHE A O 1
ATOM 1638 N N . GLU A 1 192 ? -14.995 -3.468 2.226 1.00 90.94 192 GLU A N 1
ATOM 1639 C CA . GLU A 1 192 ? -14.046 -2.584 1.538 1.00 90.94 192 GLU A CA 1
ATOM 1640 C C . GLU A 1 192 ? -13.573 -1.436 2.447 1.00 90.94 192 GLU A C 1
ATOM 1642 O O . GLU A 1 192 ? -12.387 -1.077 2.433 1.00 90.94 192 GLU A O 1
ATOM 1647 N N . ILE A 1 193 ? -14.474 -0.858 3.246 1.00 92.31 193 ILE A N 1
ATOM 1648 C CA . ILE A 1 193 ? -14.103 0.143 4.248 1.00 92.31 193 ILE A CA 1
ATOM 1649 C C . ILE A 1 193 ? -13.207 -0.474 5.319 1.00 92.31 193 ILE A C 1
ATOM 1651 O O . ILE A 1 193 ? -12.193 0.136 5.652 1.00 92.31 193 ILE A O 1
ATOM 1655 N N . PHE A 1 194 ? -13.528 -1.670 5.809 1.00 93.88 194 PHE A N 1
ATOM 1656 C CA . PHE A 1 194 ? -12.727 -2.382 6.800 1.00 93.88 194 PHE A CA 1
ATOM 1657 C C . PHE A 1 194 ? -11.295 -2.632 6.317 1.00 93.88 194 PHE A C 1
ATOM 1659 O O . PHE A 1 194 ? -10.335 -2.313 7.015 1.00 93.88 194 PHE A O 1
ATOM 1666 N N . LEU A 1 195 ? -11.110 -3.090 5.077 1.00 93.56 195 LEU A N 1
ATOM 1667 C CA . LEU A 1 195 ? -9.765 -3.254 4.519 1.00 93.56 195 LEU A CA 1
ATOM 1668 C C . LEU A 1 195 ? -9.007 -1.923 4.447 1.00 93.56 195 LEU A C 1
ATOM 1670 O O . LEU A 1 195 ? -7.818 -1.861 4.765 1.00 93.56 195 LEU A O 1
ATOM 1674 N N . LYS A 1 196 ? -9.676 -0.833 4.044 1.00 93.69 196 LYS A N 1
ATOM 1675 C CA . LYS A 1 196 ? -9.068 0.510 4.047 1.00 93.69 196 LYS A CA 1
ATOM 1676 C C . LYS A 1 196 ? -8.721 0.964 5.466 1.00 93.69 196 LYS A C 1
ATOM 1678 O O . LYS A 1 196 ? -7.673 1.584 5.644 1.00 93.69 196 LYS A O 1
ATOM 1683 N N . TYR A 1 197 ? -9.566 0.638 6.439 1.00 95.19 197 TYR A N 1
ATOM 1684 C CA . TYR A 1 197 ? -9.359 0.908 7.856 1.00 95.19 197 TYR A CA 1
ATOM 1685 C C . TYR A 1 197 ? -8.101 0.204 8.367 1.00 95.19 197 TYR A C 1
ATOM 1687 O O . TYR A 1 197 ? -7.182 0.879 8.827 1.00 95.19 197 TYR A O 1
ATOM 1695 N N . LEU A 1 198 ? -7.998 -1.119 8.200 1.00 95.06 198 LEU A N 1
ATOM 1696 C CA . LEU A 1 198 ? -6.831 -1.896 8.635 1.00 95.06 198 LEU A CA 1
ATOM 1697 C C . LEU A 1 198 ? -5.527 -1.343 8.060 1.00 95.06 198 LEU A C 1
ATOM 1699 O O . LEU A 1 198 ? -4.572 -1.103 8.789 1.00 95.06 198 LEU A O 1
ATOM 1703 N N . ARG A 1 199 ? -5.492 -1.068 6.754 1.00 94.25 199 ARG A N 1
ATOM 1704 C CA . ARG A 1 199 ? -4.281 -0.578 6.073 1.00 94.25 199 ARG A CA 1
ATOM 1705 C C . ARG A 1 199 ? -3.866 0.816 6.538 1.00 94.25 199 ARG A C 1
ATOM 1707 O O . ARG A 1 199 ? -2.677 1.076 6.715 1.00 94.25 199 ARG A O 1
ATOM 1714 N N . ALA A 1 200 ? -4.834 1.717 6.721 1.00 93.25 200 ALA A N 1
ATOM 1715 C CA . ALA A 1 200 ? -4.566 3.067 7.209 1.00 93.25 200 ALA A CA 1
ATOM 1716 C C . ALA A 1 200 ? -4.000 3.030 8.634 1.00 93.25 200 ALA A C 1
ATOM 1718 O O . ALA A 1 200 ? -2.994 3.686 8.910 1.00 93.25 200 ALA A O 1
ATOM 1719 N N . ASN A 1 201 ? -4.604 2.217 9.502 1.00 93.94 201 ASN A N 1
ATOM 1720 C CA . ASN A 1 201 ? -4.157 2.056 10.877 1.00 93.94 201 ASN A CA 1
ATOM 1721 C C . ASN A 1 201 ? -2.814 1.322 10.974 1.00 93.94 201 ASN A C 1
ATOM 1723 O O . ASN A 1 201 ? -1.939 1.788 11.688 1.00 93.94 201 ASN A O 1
ATOM 1727 N N . ALA A 1 202 ? -2.580 0.264 10.196 1.00 93.38 202 ALA A N 1
ATOM 1728 C CA . ALA A 1 202 ? -1.300 -0.449 10.181 1.00 93.38 202 ALA A CA 1
ATOM 1729 C C . ALA A 1 202 ? -0.138 0.464 9.752 1.00 93.38 202 ALA A C 1
ATOM 1731 O O . ALA A 1 202 ? 0.908 0.501 10.398 1.00 93.38 202 ALA A O 1
ATOM 1732 N N . ASN A 1 203 ? -0.329 1.259 8.692 1.00 91.38 203 ASN A N 1
ATOM 1733 C CA . ASN A 1 203 ? 0.663 2.249 8.262 1.00 91.38 203 ASN A CA 1
ATOM 1734 C C . ASN A 1 203 ? 0.889 3.336 9.324 1.00 91.38 203 ASN A C 1
ATOM 1736 O O . ASN A 1 203 ? 2.004 3.828 9.487 1.00 91.38 203 ASN A O 1
ATOM 1740 N N . PHE A 1 204 ? -0.158 3.719 10.052 1.00 89.06 204 PHE A N 1
ATOM 1741 C CA . PHE A 1 204 ? -0.030 4.668 11.147 1.00 89.06 204 PHE A CA 1
ATOM 1742 C C . PHE A 1 204 ? 0.766 4.092 12.321 1.00 89.06 204 PHE A C 1
ATOM 1744 O O . PHE A 1 204 ? 1.759 4.704 12.716 1.00 89.06 204 PHE A O 1
ATOM 1751 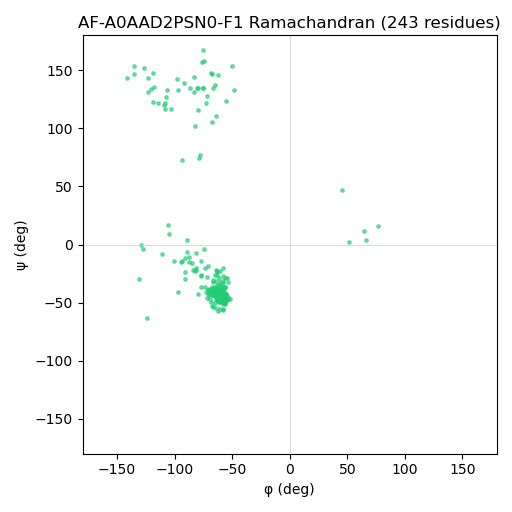N N . ILE A 1 205 ? 0.380 2.911 12.820 1.00 90.75 205 ILE A N 1
ATOM 1752 C CA . ILE A 1 205 ? 1.077 2.193 13.896 1.00 90.75 205 ILE A CA 1
ATOM 1753 C C . ILE A 1 205 ? 2.547 2.033 13.526 1.00 90.75 205 ILE A C 1
ATOM 1755 O O . ILE A 1 205 ? 3.415 2.372 14.321 1.00 90.75 205 ILE A O 1
ATOM 1759 N N . HIS A 1 206 ? 2.843 1.637 12.286 1.00 90.75 206 HIS A N 1
ATOM 1760 C CA . HIS A 1 206 ? 4.215 1.540 11.801 1.00 90.75 206 HIS A CA 1
ATOM 1761 C C . HIS A 1 206 ? 5.020 2.832 11.991 1.00 90.75 206 HIS A C 1
ATOM 1763 O O . HIS A 1 206 ? 6.148 2.807 12.487 1.00 90.75 206 HIS A O 1
ATOM 1769 N N . ARG A 1 207 ? 4.432 3.978 11.629 1.00 86.44 207 ARG A N 1
ATOM 1770 C CA . ARG A 1 207 ? 5.086 5.289 11.742 1.00 86.44 207 ARG A CA 1
ATOM 1771 C C . ARG A 1 207 ? 5.328 5.694 13.191 1.00 86.44 207 ARG A C 1
ATOM 1773 O O . ARG A 1 207 ? 6.396 6.227 13.476 1.00 86.44 207 ARG A O 1
ATOM 1780 N N . ILE A 1 208 ? 4.363 5.466 14.083 1.00 86.81 208 ILE A N 1
ATOM 1781 C CA . ILE A 1 208 ? 4.502 5.845 15.497 1.00 86.81 208 ILE A CA 1
ATOM 1782 C C . ILE A 1 208 ? 5.403 4.871 16.267 1.00 86.81 208 ILE A C 1
ATOM 1784 O O . ILE A 1 208 ? 6.225 5.314 17.066 1.00 86.81 208 ILE A O 1
ATOM 1788 N N . TYR A 1 209 ? 5.337 3.571 15.959 1.00 82.31 209 TYR A N 1
ATOM 1789 C CA . TYR A 1 209 ? 6.159 2.528 16.575 1.00 82.31 209 TYR A CA 1
ATOM 1790 C C . TYR A 1 209 ? 7.648 2.794 16.343 1.00 82.31 209 TYR A C 1
ATOM 1792 O O . TYR A 1 209 ? 8.443 2.765 17.279 1.00 82.31 209 TYR A O 1
ATOM 1800 N N . ASN A 1 210 ? 8.023 3.149 15.109 1.00 75.50 210 ASN A N 1
ATOM 1801 C CA . ASN A 1 210 ? 9.415 3.449 14.765 1.00 75.50 210 ASN A CA 1
ATOM 1802 C C . ASN A 1 210 ? 9.968 4.675 15.506 1.00 75.50 210 ASN A C 1
ATOM 1804 O O . ASN A 1 210 ? 11.181 4.800 15.642 1.00 75.50 210 ASN A O 1
ATOM 1808 N N . LYS A 1 211 ? 9.103 5.578 15.987 1.00 76.12 211 LYS A N 1
ATOM 1809 C CA . LYS A 1 211 ? 9.536 6.775 16.714 1.00 76.12 211 LYS A CA 1
ATOM 1810 C C . LYS A 1 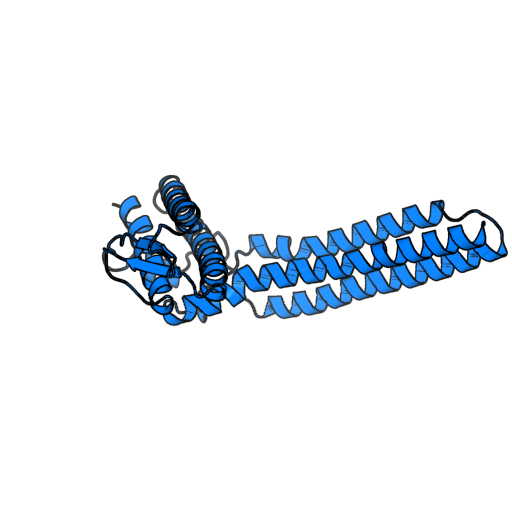211 ? 9.785 6.531 18.198 1.00 76.12 211 LYS A C 1
ATOM 1812 O O . LYS A 1 211 ? 10.505 7.325 18.779 1.00 76.12 211 LYS A O 1
ATOM 1817 N N . LYS A 1 212 ? 9.215 5.482 18.812 1.00 70.38 212 LYS A N 1
ATOM 1818 C CA . LYS A 1 212 ? 9.365 5.096 20.240 1.00 70.38 212 LYS A CA 1
ATOM 1819 C C . LYS A 1 212 ? 9.103 6.190 21.302 1.00 70.38 212 LYS A C 1
ATOM 1821 O O . LYS A 1 212 ? 9.194 5.906 22.496 1.00 70.38 212 LYS A O 1
ATOM 1826 N N . GLU A 1 213 ? 8.711 7.396 20.898 1.00 83.44 213 GLU A N 1
ATOM 1827 C CA . GLU A 1 213 ? 8.545 8.596 21.733 1.00 83.44 213 GLU A CA 1
ATOM 1828 C C . GLU A 1 213 ? 7.072 8.960 22.003 1.00 83.44 213 GLU A C 1
ATOM 1830 O O . GLU A 1 213 ? 6.778 10.087 22.394 1.00 83.44 213 GLU A O 1
ATOM 1835 N N . ILE A 1 214 ? 6.128 8.041 21.778 1.00 88.12 214 ILE A N 1
ATOM 1836 C CA . ILE A 1 214 ? 4.685 8.305 21.900 1.00 88.12 214 ILE A CA 1
ATOM 1837 C C . ILE A 1 214 ? 4.065 7.336 22.907 1.00 88.12 214 ILE A C 1
ATOM 1839 O O . ILE A 1 214 ? 4.278 6.130 22.792 1.00 88.12 214 ILE A O 1
ATOM 1843 N N . ASN A 1 215 ? 3.284 7.878 23.841 1.00 89.94 215 ASN A N 1
ATOM 1844 C CA . ASN A 1 215 ? 2.404 7.136 24.741 1.00 89.94 215 ASN A CA 1
ATOM 1845 C C . ASN A 1 215 ? 0.976 7.155 24.203 1.00 89.94 215 ASN A C 1
ATOM 1847 O O . ASN A 1 215 ? 0.510 8.166 23.663 1.00 89.94 215 ASN A O 1
ATOM 1851 N N . ILE A 1 216 ? 0.282 6.031 24.359 1.00 91.12 216 ILE A N 1
ATOM 1852 C CA . ILE A 1 216 ? -1.107 5.861 23.940 1.00 91.12 216 ILE A CA 1
ATOM 1853 C C . ILE A 1 216 ? -1.954 5.789 25.203 1.00 91.12 216 ILE A C 1
ATOM 1855 O O . ILE A 1 216 ? -1.764 4.903 26.025 1.00 91.12 216 ILE A O 1
ATOM 1859 N N . PHE A 1 217 ? -2.892 6.717 25.348 1.00 92.38 217 PHE A N 1
ATOM 1860 C CA . PHE A 1 217 ? -3.846 6.725 26.450 1.00 92.38 217 PHE A CA 1
ATOM 1861 C C . PHE A 1 217 ? -5.213 6.320 25.930 1.00 92.38 217 PHE A C 1
ATOM 1863 O O . PHE A 1 217 ? -5.699 6.941 24.989 1.00 92.38 217 PHE A O 1
ATOM 1870 N N . VAL A 1 218 ? -5.845 5.325 26.542 1.00 90.94 218 VAL A N 1
ATOM 1871 C CA . VAL A 1 218 ? -7.218 4.894 26.261 1.00 90.94 218 VAL A CA 1
ATOM 1872 C C . VAL A 1 218 ? -8.040 5.081 27.523 1.00 90.94 218 VAL A C 1
ATOM 1874 O O . VAL A 1 218 ? -7.698 4.519 28.559 1.00 90.94 218 VAL A O 1
ATOM 1877 N N . ASN A 1 219 ? -9.120 5.864 27.443 1.00 88.38 219 ASN A N 1
ATOM 1878 C CA . ASN A 1 219 ? -9.957 6.205 28.601 1.00 88.38 219 ASN A CA 1
ATOM 1879 C C . ASN A 1 219 ? -9.104 6.615 29.824 1.00 88.38 219 ASN A C 1
ATOM 1881 O O . ASN A 1 219 ? -9.275 6.094 30.923 1.00 88.38 219 ASN A O 1
ATOM 1885 N N . ASP A 1 220 ? -8.124 7.490 29.572 1.00 85.56 220 ASP A N 1
ATOM 1886 C CA . ASP A 1 220 ? -7.167 8.040 30.543 1.00 85.56 220 ASP A CA 1
ATOM 1887 C C . ASP A 1 220 ? -6.194 7.034 31.192 1.00 85.56 220 ASP A C 1
ATOM 1889 O O . ASP A 1 220 ? -5.449 7.394 32.101 1.00 85.56 220 ASP A O 1
ATOM 1893 N N . LYS A 1 221 ? -6.114 5.800 30.680 1.00 90.69 221 LYS A N 1
ATOM 1894 C CA . LYS A 1 221 ? -5.092 4.813 31.062 1.00 90.69 221 LYS A CA 1
ATOM 1895 C C . LYS A 1 221 ? -4.055 4.650 29.962 1.00 90.69 221 LYS A C 1
ATOM 1897 O O . LYS A 1 221 ? -4.414 4.500 28.796 1.00 90.69 221 LYS A O 1
ATOM 1902 N N . GLU A 1 222 ? -2.779 4.671 30.328 1.00 91.38 222 GLU A N 1
ATOM 1903 C CA . GLU A 1 222 ? -1.704 4.351 29.391 1.00 91.38 222 GLU A CA 1
ATOM 1904 C C . GLU A 1 222 ? -1.781 2.871 29.001 1.00 91.38 222 GLU A C 1
ATOM 1906 O O . GLU A 1 222 ? -1.991 2.006 29.853 1.00 91.38 222 GLU A O 1
ATOM 1911 N N . ILE A 1 223 ? -1.640 2.594 27.708 1.00 91.50 223 ILE A N 1
ATOM 1912 C CA . ILE A 1 223 ? -1.583 1.240 27.167 1.00 91.50 223 ILE A CA 1
ATOM 1913 C C . ILE A 1 223 ? -0.339 1.066 26.303 1.00 91.50 223 ILE A C 1
ATOM 1915 O O . ILE A 1 223 ? 0.130 2.002 25.645 1.00 91.50 223 ILE A O 1
ATOM 1919 N N . ASP A 1 224 ? 0.143 -0.170 26.235 1.00 86.44 224 ASP A N 1
ATOM 1920 C CA . ASP A 1 224 ? 1.183 -0.527 25.283 1.00 86.44 224 ASP A CA 1
ATOM 1921 C C . ASP A 1 224 ? 0.660 -0.487 23.848 1.00 86.44 224 ASP A C 1
ATOM 1923 O O . ASP A 1 224 ? -0.488 -0.832 23.554 1.00 86.44 224 ASP A O 1
ATOM 1927 N N . ILE A 1 225 ? 1.549 -0.131 22.921 1.00 84.69 225 ILE A N 1
ATOM 1928 C CA . ILE A 1 225 ? 1.241 -0.082 21.488 1.00 84.69 225 ILE A CA 1
ATOM 1929 C C . ILE A 1 225 ? 0.764 -1.427 20.926 1.00 84.69 225 ILE A C 1
ATOM 1931 O O . ILE A 1 225 ? -0.006 -1.434 19.972 1.00 84.69 225 ILE A O 1
ATOM 1935 N N . GLU A 1 226 ? 1.172 -2.542 21.535 1.00 83.62 226 GLU A N 1
ATOM 1936 C CA . GLU A 1 226 ? 0.751 -3.902 21.166 1.00 83.62 226 GLU A CA 1
ATOM 1937 C C . GLU A 1 226 ? -0.708 -4.206 21.530 1.00 83.62 226 GLU A C 1
ATOM 1939 O O . GLU A 1 226 ? -1.304 -5.132 20.997 1.00 83.62 226 GLU A O 1
ATOM 1944 N N . HIS A 1 227 ? -1.311 -3.431 22.432 1.00 88.31 227 HIS A N 1
ATOM 1945 C CA . HIS A 1 227 ? -2.734 -3.561 22.744 1.00 88.31 227 HIS A CA 1
ATOM 1946 C C . HIS A 1 227 ? -3.594 -2.646 21.871 1.00 88.31 227 HIS A C 1
ATOM 1948 O O . HIS A 1 227 ? -4.816 -2.786 21.830 1.00 88.31 227 HIS A O 1
ATOM 1954 N N . PHE A 1 228 ? -2.974 -1.706 21.152 1.00 89.88 228 PHE A N 1
ATOM 1955 C CA . PHE A 1 228 ? -3.694 -0.685 20.404 1.00 89.88 228 PHE A CA 1
ATOM 1956 C C . PHE A 1 228 ? -4.503 -1.267 19.241 1.00 89.88 228 PHE A C 1
ATOM 1958 O O . PHE A 1 228 ? -5.585 -0.767 18.939 1.00 89.88 228 PHE A O 1
ATOM 1965 N N . GLU A 1 229 ? -4.032 -2.349 18.619 1.00 91.50 229 GLU A N 1
ATOM 1966 C CA . GLU A 1 229 ? -4.778 -3.068 17.583 1.00 91.50 229 GLU A CA 1
ATOM 1967 C C . GLU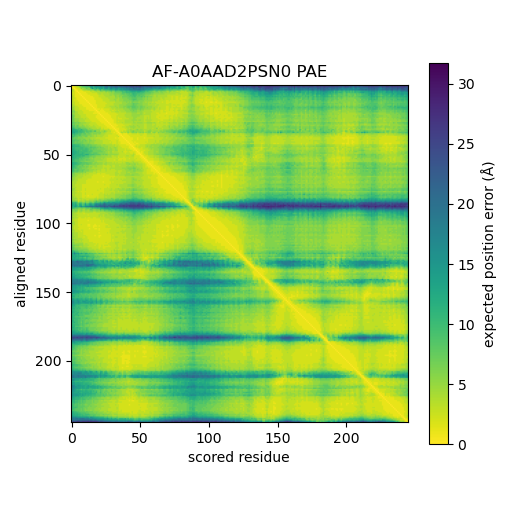 A 1 229 ? -6.170 -3.522 18.045 1.00 91.50 229 GLU A C 1
ATOM 1969 O O . GLU A 1 229 ? -7.141 -3.302 17.322 1.00 91.50 229 GLU A O 1
ATOM 1974 N N . PHE A 1 230 ? -6.305 -4.045 19.268 1.00 91.88 230 PHE A N 1
ATOM 1975 C CA . PHE A 1 230 ? -7.592 -4.476 19.819 1.00 91.88 230 PHE A CA 1
ATOM 1976 C C . PHE A 1 230 ? -8.563 -3.303 19.978 1.00 91.88 230 PHE A C 1
ATOM 1978 O O . PHE A 1 230 ? -9.718 -3.405 19.572 1.00 91.88 230 PHE A O 1
ATOM 1985 N N . ILE A 1 231 ? -8.073 -2.159 20.467 1.00 92.25 231 ILE A N 1
ATOM 1986 C CA . ILE A 1 231 ? -8.855 -0.916 20.602 1.00 92.25 231 ILE A CA 1
ATOM 1987 C C . ILE A 1 231 ? -9.405 -0.472 19.242 1.00 92.25 231 ILE A C 1
ATOM 1989 O O . ILE A 1 231 ? -10.555 -0.054 19.116 1.00 92.25 231 ILE A O 1
ATOM 1993 N N . LEU A 1 232 ? -8.584 -0.562 18.194 1.00 94.06 232 LEU A N 1
ATOM 1994 C CA . LEU A 1 232 ? -8.976 -0.178 16.839 1.00 94.06 232 LEU A CA 1
ATOM 1995 C C . LEU A 1 232 ? -10.010 -1.137 16.245 1.00 94.06 232 LEU A C 1
ATOM 1997 O O . LEU A 1 232 ? -10.952 -0.691 15.587 1.00 94.06 232 LEU A O 1
ATOM 2001 N N . ILE A 1 233 ? -9.865 -2.440 16.493 1.00 93.94 233 ILE A N 1
ATOM 2002 C CA . ILE A 1 233 ? -10.852 -3.441 16.075 1.00 93.94 233 ILE A CA 1
ATOM 2003 C C . ILE A 1 233 ? -12.189 -3.224 16.791 1.00 93.94 233 ILE A C 1
ATOM 2005 O O . ILE A 1 233 ? -13.218 -3.145 16.117 1.00 93.94 233 ILE A O 1
ATOM 2009 N N . GLU A 1 234 ? -12.184 -3.041 18.111 1.00 92.75 234 GLU A N 1
ATOM 2010 C CA . GLU A 1 234 ? -13.396 -2.772 18.898 1.00 92.75 234 GLU A CA 1
ATOM 2011 C C . GLU A 1 234 ? -14.091 -1.477 18.464 1.00 92.75 234 GLU A C 1
ATOM 2013 O O . GLU A 1 234 ? -15.300 -1.457 18.215 1.00 92.75 234 GLU A O 1
ATOM 2018 N N . ASN A 1 235 ? -13.323 -0.408 18.242 1.00 93.75 235 ASN A N 1
ATOM 2019 C CA . ASN A 1 235 ? -13.863 0.841 17.715 1.00 93.75 235 ASN A CA 1
ATOM 2020 C C . ASN A 1 235 ? -14.505 0.656 16.339 1.00 93.75 235 ASN A C 1
ATOM 2022 O O . ASN A 1 235 ? -15.552 1.248 16.065 1.00 93.75 235 ASN A O 1
ATOM 2026 N N . PHE A 1 236 ? -13.914 -0.166 15.469 1.00 93.62 236 PHE A N 1
ATOM 2027 C CA . PHE A 1 236 ? -14.493 -0.453 14.162 1.00 93.62 236 PHE A CA 1
ATOM 2028 C C . PHE A 1 236 ? -15.798 -1.250 14.255 1.00 93.62 236 PHE A C 1
ATOM 2030 O O . PHE A 1 236 ? -16.772 -0.875 13.595 1.00 93.62 236 PHE A O 1
ATOM 2037 N N . LYS A 1 237 ? -15.858 -2.278 15.114 1.00 92.88 237 LYS A N 1
ATOM 2038 C CA . LYS A 1 237 ? -17.101 -3.017 15.403 1.00 92.88 237 LYS A CA 1
ATOM 2039 C C . LYS A 1 237 ? -18.199 -2.078 15.897 1.00 92.88 237 LYS A C 1
ATOM 2041 O O . LYS A 1 237 ? -19.288 -2.058 15.326 1.00 92.88 237 LYS A O 1
ATOM 2046 N N . TYR A 1 238 ? -17.889 -1.225 16.877 1.00 92.31 238 TYR A N 1
ATOM 2047 C CA . TYR A 1 238 ? -18.837 -0.235 17.392 1.00 92.31 238 TYR A CA 1
ATOM 2048 C C . TYR A 1 238 ? -19.357 0.686 16.283 1.00 92.31 238 TYR A C 1
ATOM 2050 O O . TYR A 1 238 ? -20.557 0.952 16.205 1.00 92.31 238 TYR A O 1
ATOM 2058 N N . MET A 1 239 ? -18.466 1.176 15.411 1.00 91.31 239 MET A N 1
ATOM 2059 C CA . MET A 1 239 ? -18.857 2.046 14.301 1.00 91.31 239 MET A CA 1
ATOM 2060 C C . MET A 1 239 ? -19.831 1.353 13.342 1.00 91.31 239 MET A C 1
ATOM 2062 O O . MET A 1 239 ? -20.774 2.002 12.906 1.00 91.31 239 MET A O 1
ATOM 2066 N N . ILE A 1 240 ? -19.648 0.064 13.038 1.00 89.50 240 ILE A N 1
ATOM 2067 C CA . ILE A 1 240 ? -20.600 -0.701 12.215 1.00 89.50 240 ILE A CA 1
ATOM 2068 C C . ILE A 1 240 ? -21.935 -0.868 12.943 1.00 89.50 240 ILE A C 1
ATOM 2070 O O . ILE A 1 240 ? -22.980 -0.504 12.406 1.00 89.50 240 ILE A O 1
ATOM 2074 N N . GLN A 1 241 ? -21.905 -1.383 14.172 1.00 87.56 241 GLN A N 1
ATOM 2075 C CA . GLN A 1 241 ? -23.111 -1.720 14.934 1.00 87.56 241 GLN A CA 1
ATOM 2076 C C . GLN A 1 241 ? -23.985 -0.491 15.212 1.00 87.56 241 GLN A C 1
ATOM 2078 O O . GLN A 1 241 ? -25.206 -0.556 15.095 1.00 87.56 241 GLN A O 1
ATOM 2083 N N . LYS A 1 242 ? -23.371 0.662 15.507 1.00 85.94 242 LYS A N 1
ATOM 2084 C CA . LYS A 1 242 ? -24.078 1.936 15.714 1.00 85.94 242 LYS A CA 1
ATOM 2085 C C . LYS A 1 242 ? -24.868 2.406 14.489 1.00 85.94 242 LYS A C 1
ATOM 2087 O O . LYS A 1 242 ? -25.742 3.250 14.635 1.00 85.94 242 LYS A O 1
ATOM 2092 N N . HIS A 1 243 ? -24.518 1.950 13.289 1.00 77.25 243 HIS A N 1
ATOM 2093 C CA . HIS A 1 243 ? -25.228 2.322 12.065 1.00 77.25 243 HIS A CA 1
ATOM 2094 C C . HIS A 1 243 ? -26.308 1.326 11.663 1.00 77.25 243 HIS A C 1
ATOM 2096 O O . HIS A 1 243 ? -27.136 1.673 10.832 1.00 77.25 243 HIS A O 1
ATOM 2102 N N . LYS A 1 244 ? -26.303 0.122 12.240 1.00 70.56 244 LYS A N 1
ATOM 2103 C CA . LYS A 1 244 ? -27.317 -0.903 11.979 1.00 70.56 244 LYS A CA 1
ATOM 2104 C C . LYS A 1 244 ? -28.504 -0.848 12.947 1.00 70.56 244 LYS A C 1
ATOM 2106 O O . LYS A 1 244 ? -29.573 -1.320 12.581 1.00 70.56 244 LYS A O 1
ATOM 2111 N N . ASN A 1 245 ? -28.302 -0.277 14.136 1.00 55.84 245 ASN A N 1
ATOM 2112 C CA . ASN A 1 245 ? -29.343 0.008 15.131 1.00 55.84 245 ASN A CA 1
ATOM 2113 C C . ASN A 1 245 ? -29.878 1.431 14.974 1.00 55.84 245 ASN A C 1
ATOM 2115 O O . ASN A 1 245 ? -31.089 1.620 15.205 1.00 55.84 245 ASN A O 1
#

Solvent-accessible surface area (backbone atoms only — not comparable to full-atom values): 13538 Å² total; per-residue (Å²): 112,68,69,60,50,55,51,51,52,51,53,53,47,50,54,54,29,52,41,28,39,49,51,39,49,50,56,47,50,52,51,46,40,43,50,44,52,34,30,49,75,57,35,49,91,76,37,72,52,92,78,47,52,70,36,50,52,80,49,56,56,67,67,49,48,45,52,57,49,28,51,48,49,36,49,51,52,49,60,57,52,62,72,68,56,64,94,45,80,72,63,34,55,54,51,52,52,53,54,49,51,50,47,52,51,26,51,49,47,38,51,53,53,48,51,57,49,55,58,61,52,68,79,55,59,60,36,53,76,91,47,82,56,62,70,57,41,57,67,38,70,70,40,80,90,52,62,76,70,56,69,51,35,22,26,64,90,76,67,43,79,28,88,63,31,62,62,49,55,49,50,54,52,51,51,50,55,54,56,68,70,53,65,92,88,49,63,40,62,51,48,55,48,48,51,53,48,48,31,54,49,23,53,46,51,53,58,53,59,76,61,74,48,65,43,40,29,46,78,89,38,81,50,60,76,87,55,46,44,50,55,54,50,34,34,50,29,22,53,52,47,68,70,76,109

pLDDT: mean 87.72, std 7.31, range [55.84, 97.06]